Protein AF-A0A2T2VJA6-F1 (afdb_monomer)

Secondary structure (DSSP, 8-state):
--HHHHHT-HHHHHHHHHHHHTTGGGS---SEE-TT--EEEEEEE---SS-HHHHHHHHHHHHHTTEEEEEEEEETHHHHHHHHHHHSS-TTS--HHHHHHHHHTS-GGGGS-S-HHHHHHHHHHHTTS-HHHHHHHHHHTHHHHHHHHHHHSSSS--HHHHHHHHHHHHHTT-SSHHHHHHHHT---TT-EEPTT-S--STT---EEEEEEEETTTTEEEEETTTGGG-

Radius of gyration: 19.72 Å; Cα contacts (8 Å, |Δi|>4): 291; chains: 1; bounding box: 55×39×51 Å

Mean predicted aligned error: 8.62 Å

Solvent-accessible surface area (backbone atoms only — not comparable to full-atom values): 13085 Å² total; per-residue (Å²): 100,51,36,63,64,56,63,69,26,71,70,49,44,50,50,54,51,49,40,52,75,70,44,52,51,76,55,87,85,43,55,39,27,40,87,88,64,34,26,42,37,73,46,76,32,80,42,77,74,94,55,49,62,58,57,45,54,49,50,36,53,41,39,76,39,37,40,34,65,46,30,32,28,11,23,70,51,20,25,56,54,36,51,48,60,69,52,42,74,55,71,88,51,79,37,38,57,62,49,41,33,60,53,44,70,49,65,72,71,70,58,54,56,98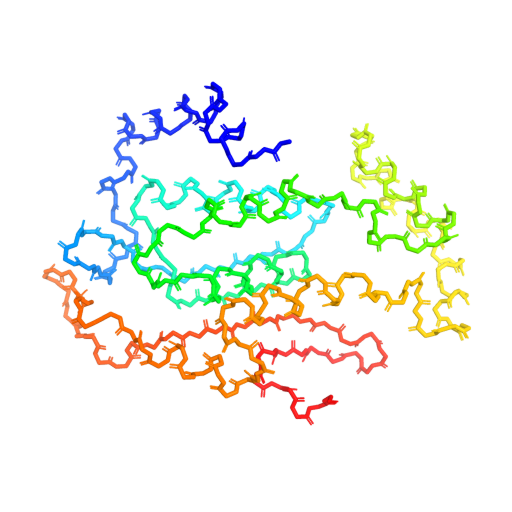,42,67,66,58,54,51,54,51,50,44,60,72,67,68,68,47,70,68,55,46,52,51,50,49,60,72,39,38,68,58,50,50,54,39,33,75,73,61,79,39,84,54,88,49,58,64,47,51,54,51,52,51,51,55,34,48,75,55,69,32,87,47,72,65,43,48,51,57,56,39,70,62,64,69,88,57,56,38,52,44,89,96,51,102,60,71,65,77,86,72,70,43,51,65,37,38,43,49,71,43,79,90,78,72,39,80,43,42,34,67,87,50,48,93,81,114

Foldseek 3Di:
DALCCVCVVVVNVVVLVVCVVVVLLVDDPAQKAFPVGAHEDADEEEDDADPLVVVLSVLLSCVSSRYFYQEFEYEDSRQLVRVQSLLADARNDSRSNVVRRLVVPDDPCVQDPPDPLVVVLVVCRVVPPDPVVSVVSCVVCVVVQVVCCVPPVDPGPSVVVVVSSCVSCVVSVHPDVVVSQVRFADHPPRIFGHPPDPDTCPPRTGYYWYWYADPVVRDIDTPPVRVVVD

pLDDT: mean 82.77, std 15.33, range [45.31, 98.31]

Sequence (230 aa):
MDSGEFTHHPKVERLITQLKEDQIDEKIFSDVIDEKGHQYVDLVQEGGGVLGFALVGYTYVLEQMGIRFLNLAGTSAGAVNTLFLNVMGDFQASKSELLIDEFARKNIMDFVDNDATIKNILKSIVKKEGIAKSLVHVIWNGFRLKRSLNKNLGVNSGTEFYQWVDRILKKHDISTTADLFQKQAKLPETLRIRENVERNVEGLHSSIAIITADITTQTKVSFPQMNFLY

Structure (mmCIF, N/CA/C/O backbone):
data_AF-A0A2T2VJA6-F1
#
_entry.id   AF-A0A2T2VJA6-F1
#
loop_
_atom_site.group_PDB
_atom_site.id
_atom_site.type_symbol
_atom_site.label_atom_id
_atom_site.label_alt_id
_atom_site.label_comp_id
_atom_site.label_asym_id
_atom_site.label_entity_id
_atom_site.label_seq_id
_atom_site.pdbx_PDB_ins_code
_atom_site.Cartn_x
_atom_site.Cartn_y
_atom_site.Cartn_z
_atom_site.occupancy
_atom_site.B_iso_or_equiv
_atom_site.auth_seq_id
_atom_site.auth_comp_id
_atom_site.auth_asym_id
_atom_site.auth_atom_id
_atom_site.pdbx_PDB_model_num
ATOM 1 N N . MET A 1 1 ? 19.624 0.032 7.947 1.00 55.53 1 MET A N 1
ATOM 2 C CA . MET A 1 1 ? 18.263 0.459 8.272 1.00 55.53 1 MET A CA 1
ATOM 3 C C . MET A 1 1 ? 17.378 -0.762 8.221 1.00 55.53 1 MET A C 1
ATOM 5 O O . MET A 1 1 ? 17.311 -1.415 7.187 1.00 55.53 1 MET A O 1
ATOM 9 N N . ASP A 1 2 ? 16.850 -1.150 9.373 1.00 67.38 2 ASP A N 1
ATOM 10 C CA . ASP A 1 2 ? 15.735 -2.089 9.499 1.00 67.38 2 ASP A CA 1
ATOM 11 C C . ASP A 1 2 ? 14.444 -1.283 9.737 1.00 67.38 2 ASP A C 1
ATOM 13 O O . ASP A 1 2 ? 14.497 -0.054 9.868 1.00 67.38 2 ASP A O 1
ATOM 17 N N . SER A 1 3 ? 13.281 -1.938 9.750 1.00 71.75 3 SER A N 1
ATOM 18 C CA . SER A 1 3 ? 12.009 -1.282 10.079 1.00 71.75 3 SER A CA 1
ATOM 19 C C . SER A 1 3 ? 12.058 -0.572 11.427 1.00 71.75 3 SER A C 1
ATOM 21 O O . SER A 1 3 ? 11.539 0.538 11.539 1.00 71.75 3 SER A O 1
ATOM 23 N N . GLY A 1 4 ? 12.763 -1.148 12.403 1.00 75.44 4 GLY A N 1
ATOM 24 C CA . GLY A 1 4 ? 12.939 -0.594 13.739 1.00 75.44 4 GLY A CA 1
ATOM 25 C C . GLY A 1 4 ? 13.568 0.799 13.750 1.00 75.44 4 GLY A C 1
ATOM 26 O O . GLY A 1 4 ? 13.100 1.661 14.491 1.00 75.44 4 GLY A O 1
ATOM 27 N N . GLU A 1 5 ? 14.570 1.054 12.908 1.00 80.94 5 GLU A N 1
ATOM 28 C CA . GLU A 1 5 ? 15.218 2.368 12.790 1.00 80.94 5 GLU A CA 1
ATOM 29 C C . GLU A 1 5 ? 14.248 3.458 12.290 1.00 80.94 5 GLU A C 1
ATOM 31 O O . GLU A 1 5 ? 14.386 4.623 12.664 1.00 80.94 5 GLU A O 1
ATOM 36 N N . PHE A 1 6 ? 13.248 3.098 11.477 1.00 84.25 6 PHE A N 1
ATOM 37 C CA . PHE A 1 6 ? 12.204 4.026 11.035 1.00 84.25 6 PHE A CA 1
ATOM 38 C C . PHE A 1 6 ? 11.069 4.155 12.059 1.00 84.25 6 PHE A C 1
ATOM 40 O O . PHE A 1 6 ? 10.707 5.274 12.425 1.00 84.25 6 PHE A O 1
ATOM 47 N N . THR A 1 7 ? 10.499 3.037 12.519 1.00 85.81 7 THR A N 1
ATOM 48 C CA . THR A 1 7 ? 9.288 3.028 13.356 1.00 85.81 7 THR A CA 1
ATOM 49 C C . THR A 1 7 ? 9.535 3.588 14.754 1.00 85.81 7 THR A C 1
ATOM 51 O O . THR A 1 7 ? 8.695 4.334 15.253 1.00 85.81 7 THR A O 1
ATOM 54 N N . HIS A 1 8 ? 10.715 3.338 15.330 1.00 89.44 8 HIS A N 1
ATOM 55 C CA . HIS A 1 8 ? 11.141 3.890 16.623 1.00 89.44 8 HIS A CA 1
ATOM 56 C C . HIS A 1 8 ? 11.893 5.218 16.483 1.00 89.44 8 HIS A C 1
ATOM 58 O O . HIS A 1 8 ? 12.501 5.717 17.433 1.00 89.44 8 HIS A O 1
ATOM 64 N N . HIS A 1 9 ? 11.917 5.816 15.287 1.00 91.81 9 HIS A N 1
ATOM 65 C CA . HIS A 1 9 ? 12.542 7.118 15.132 1.00 91.81 9 HIS A CA 1
ATOM 66 C C . HIS A 1 9 ? 11.746 8.151 15.956 1.00 91.81 9 HIS A C 1
ATOM 68 O O . HIS A 1 9 ? 10.547 8.310 15.716 1.00 91.81 9 HIS A O 1
ATOM 74 N N . PRO A 1 10 ? 12.375 8.970 16.827 1.00 94.44 10 PRO A N 1
ATOM 75 C CA . PRO A 1 10 ? 11.647 9.845 17.756 1.00 94.44 10 PRO A CA 1
ATOM 76 C C . PRO A 1 10 ? 10.655 10.813 17.096 1.00 94.44 10 PRO A C 1
ATOM 78 O O . PRO A 1 10 ? 9.678 11.234 17.704 1.00 94.44 10 PRO A O 1
ATOM 81 N N . LYS A 1 11 ? 10.903 11.210 15.839 1.00 93.44 11 LYS A N 1
ATOM 82 C CA . LYS A 1 11 ? 9.953 12.030 15.060 1.00 93.44 11 LYS A CA 1
ATOM 83 C C . LYS A 1 11 ? 8.696 11.266 14.642 1.00 93.44 11 LYS A C 1
ATOM 85 O O . LYS A 1 11 ? 7.635 11.875 14.604 1.00 93.44 11 LYS A O 1
ATOM 90 N N . VAL A 1 12 ? 8.831 9.989 14.292 1.00 93.06 12 VAL A N 1
ATOM 91 C CA . VAL A 1 12 ? 7.709 9.136 13.887 1.00 93.06 12 VAL A CA 1
ATOM 92 C C . VAL A 1 12 ? 6.858 8.828 15.111 1.00 93.06 12 VAL A C 1
ATOM 94 O O . VAL A 1 12 ? 5.661 9.078 15.076 1.00 93.06 12 VAL A O 1
ATOM 97 N N . GLU A 1 13 ? 7.474 8.420 16.221 1.00 95.62 13 GLU A N 1
ATOM 98 C CA . GLU A 1 13 ? 6.753 8.169 17.476 1.00 95.62 13 GLU A CA 1
ATOM 99 C C . GLU A 1 13 ? 5.990 9.408 17.957 1.00 95.62 13 GLU A C 1
ATOM 101 O O . GLU A 1 13 ? 4.796 9.326 18.221 1.00 95.62 13 GLU A O 1
ATOM 106 N N . ARG A 1 14 ? 6.638 10.584 17.980 1.00 97.44 14 ARG A N 1
ATOM 107 C CA . ARG A 1 14 ? 5.964 11.845 18.341 1.00 97.44 14 ARG A CA 1
ATOM 108 C C . ARG A 1 14 ? 4.787 12.165 17.427 1.00 97.44 14 ARG A C 1
ATOM 110 O O . ARG A 1 14 ? 3.768 12.627 17.923 1.00 97.44 14 ARG A O 1
ATOM 117 N N . LEU A 1 15 ? 4.926 11.937 16.120 1.00 96.94 15 LEU A N 1
ATOM 118 C CA . LEU A 1 15 ? 3.841 12.152 15.164 1.00 96.94 15 LEU A CA 1
ATOM 119 C C . LEU A 1 15 ? 2.659 11.219 15.453 1.00 96.94 15 LEU A C 1
ATOM 121 O O . LEU A 1 15 ? 1.525 11.681 15.478 1.00 96.94 15 LEU A O 1
ATOM 125 N N . ILE A 1 16 ? 2.915 9.929 15.690 1.00 97.50 16 ILE A N 1
ATOM 126 C CA . ILE A 1 16 ? 1.863 8.960 16.023 1.00 97.50 16 ILE A CA 1
ATOM 127 C C . ILE A 1 16 ? 1.171 9.340 17.331 1.00 97.50 16 ILE A C 1
ATOM 129 O O . ILE A 1 16 ? -0.056 9.363 17.371 1.00 97.50 16 ILE A O 1
ATOM 133 N N . THR A 1 17 ? 1.932 9.675 18.376 1.00 97.94 17 THR A N 1
ATOM 134 C CA . THR A 1 17 ? 1.368 10.115 19.657 1.00 97.94 17 THR A CA 1
ATOM 135 C C . THR A 1 17 ? 0.495 11.349 19.477 1.00 97.94 17 THR A C 1
ATOM 137 O O . THR A 1 17 ? -0.647 11.338 19.918 1.00 97.94 17 THR A O 1
ATOM 140 N N . GLN A 1 18 ? 0.983 12.365 18.762 1.00 98.31 18 GLN A N 1
ATOM 141 C CA . GLN A 1 18 ? 0.224 13.588 18.514 1.00 98.31 18 GLN A CA 1
ATOM 142 C C . 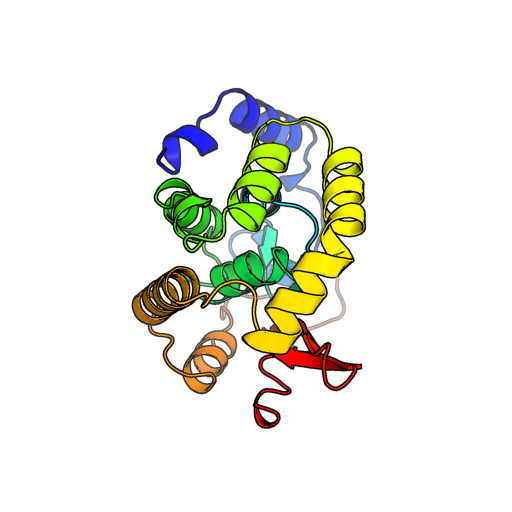GLN A 1 18 ? -1.087 13.313 17.763 1.00 98.31 18 GLN A C 1
ATOM 144 O O . GLN A 1 18 ? -2.127 13.841 18.133 1.00 98.31 18 GLN A O 1
ATOM 149 N N . LEU A 1 19 ? -1.069 12.460 16.733 1.00 98.06 19 LEU A N 1
ATOM 150 C CA . LEU A 1 19 ? -2.288 12.116 15.994 1.00 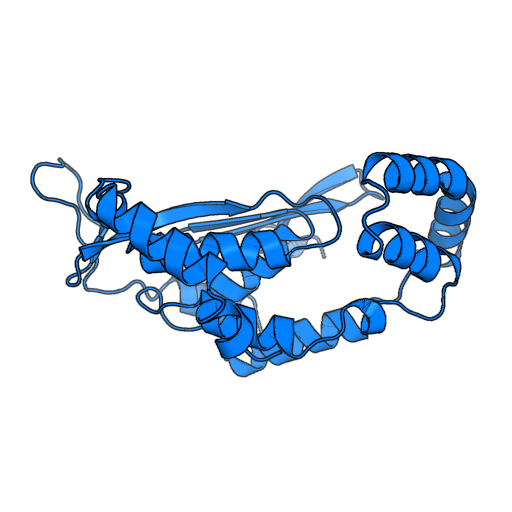98.06 19 LEU A CA 1
ATOM 151 C C . LEU A 1 19 ? -3.314 11.384 16.873 1.00 98.06 19 LEU A C 1
ATOM 153 O O . LEU A 1 19 ? -4.511 11.614 16.722 1.00 98.06 19 LEU A O 1
ATOM 157 N N . LYS A 1 20 ? -2.866 10.538 17.805 1.00 97.62 20 LYS A N 1
ATOM 158 C CA . LYS A 1 20 ? -3.759 9.882 18.775 1.00 97.62 20 LYS A CA 1
ATOM 159 C C . LYS A 1 20 ? -4.292 10.855 19.826 1.00 97.62 20 LYS A C 1
ATOM 161 O O . LYS A 1 20 ? -5.460 10.792 20.185 1.00 97.62 20 LYS A O 1
ATOM 166 N N . GLU A 1 21 ? -3.469 11.796 20.288 1.00 98.06 21 GLU A N 1
ATOM 167 C CA . GLU A 1 21 ? -3.911 12.890 21.169 1.00 98.06 21 GLU A CA 1
ATOM 168 C C . GLU A 1 21 ? -4.969 13.774 20.486 1.00 98.06 21 GLU A C 1
ATOM 170 O O . GLU A 1 21 ? -5.945 14.174 21.119 1.00 98.06 21 GLU A O 1
ATOM 175 N N . ASP A 1 22 ? -4.827 13.994 19.177 1.00 97.94 22 ASP A N 1
ATOM 176 C CA . ASP A 1 22 ? -5.803 14.677 18.320 1.00 97.94 22 ASP A CA 1
ATOM 177 C C . ASP A 1 22 ? -7.025 13.794 17.956 1.00 97.94 22 ASP A C 1
ATOM 179 O O . ASP A 1 22 ? -7.855 14.191 17.127 1.00 97.94 22 ASP A O 1
ATOM 183 N N . GLN A 1 23 ? -7.137 12.597 18.553 1.00 97.38 23 GLN A N 1
ATOM 184 C CA . GLN A 1 23 ? -8.211 11.610 18.361 1.00 97.38 23 GLN A CA 1
ATOM 185 C C . GLN A 1 23 ? -8.422 11.221 16.894 1.00 97.38 23 GLN A C 1
ATOM 187 O O . GLN A 1 23 ? -9.540 10.966 16.442 1.00 97.38 23 GLN A O 1
ATOM 192 N N . ILE A 1 24 ? -7.351 11.215 16.096 1.00 97.62 24 ILE A N 1
ATOM 193 C CA . ILE A 1 24 ? -7.438 10.871 14.676 1.00 97.62 24 ILE A CA 1
ATOM 194 C C . ILE A 1 24 ? -7.806 9.399 14.489 1.00 97.62 24 ILE A C 1
ATOM 196 O O . ILE A 1 24 ? -8.580 9.097 13.588 1.00 97.62 24 ILE A O 1
ATOM 200 N N . ASP A 1 25 ? -7.316 8.501 15.339 1.00 96.19 25 ASP A N 1
ATOM 201 C CA . ASP A 1 25 ? -7.643 7.071 15.328 1.00 96.19 25 ASP A CA 1
ATOM 202 C C . ASP A 1 25 ? -9.104 6.767 15.709 1.00 96.19 25 ASP A C 1
ATOM 204 O O . ASP A 1 25 ? -9.623 5.707 15.362 1.00 96.19 25 ASP A O 1
ATOM 208 N N . GLU A 1 26 ? -9.804 7.720 16.331 1.00 95.19 26 GLU A N 1
ATOM 209 C CA . GLU A 1 26 ? -11.236 7.622 16.648 1.00 95.19 26 GLU A CA 1
ATOM 210 C C . GLU A 1 26 ? -12.142 8.205 15.546 1.00 95.19 26 GLU A C 1
ATOM 212 O O . GLU A 1 26 ? -13.361 8.000 15.556 1.00 95.19 26 GLU A O 1
ATOM 217 N N . LYS A 1 27 ? -11.580 8.927 14.565 1.00 97.00 27 LYS A N 1
ATOM 218 C CA . LYS A 1 27 ? -12.365 9.517 13.469 1.00 97.00 27 LYS A CA 1
ATOM 219 C C . LYS A 1 27 ? -12.910 8.448 12.532 1.00 97.00 27 LYS A C 1
ATOM 221 O O . LYS A 1 27 ? -12.252 7.459 12.225 1.00 97.00 27 LYS A O 1
ATOM 226 N N . ILE A 1 28 ? -14.109 8.690 12.009 1.00 96.62 28 ILE A N 1
ATOM 227 C CA . ILE A 1 28 ? -14.745 7.812 11.025 1.00 96.62 28 ILE A CA 1
ATOM 228 C C . ILE A 1 28 ? -14.250 8.184 9.624 1.00 96.62 28 ILE A C 1
ATOM 230 O O . ILE A 1 28 ? -14.571 9.254 9.108 1.00 96.62 28 ILE A O 1
ATOM 234 N N . PHE A 1 29 ? -13.485 7.282 9.012 1.00 96.62 29 PHE A N 1
ATOM 235 C CA . PHE A 1 29 ? -13.006 7.371 7.628 1.00 96.62 29 PHE A CA 1
ATOM 236 C C . PHE A 1 29 ? -13.686 6.365 6.701 1.00 96.62 29 PHE A C 1
ATOM 238 O O . PHE A 1 29 ? -13.682 6.555 5.487 1.00 96.62 29 PHE A O 1
ATOM 245 N N . SER A 1 30 ? -14.248 5.292 7.264 1.00 96.31 30 SER A N 1
ATOM 246 C CA . SER A 1 30 ? -14.975 4.276 6.512 1.00 96.31 30 SER A CA 1
ATOM 247 C C . SER A 1 30 ? -16.143 3.700 7.305 1.00 96.31 30 SER A C 1
ATOM 249 O O . SER A 1 30 ? -16.099 3.567 8.537 1.00 96.31 30 SER A O 1
ATOM 251 N N . ASP A 1 31 ? -17.173 3.315 6.561 1.00 96.50 31 ASP A N 1
ATOM 252 C CA . ASP A 1 31 ? -18.293 2.518 7.051 1.00 96.50 31 ASP A CA 1
ATOM 253 C C . ASP A 1 31 ? -17.979 1.019 7.043 1.00 96.50 31 ASP A C 1
ATOM 255 O O . ASP A 1 31 ? -18.655 0.259 7.729 1.00 96.50 31 ASP A O 1
ATOM 259 N N . VAL A 1 32 ? -16.953 0.586 6.303 1.00 96.88 32 VAL A N 1
ATOM 260 C CA . VAL A 1 32 ? -16.496 -0.808 6.274 1.00 96.88 32 VAL A CA 1
ATOM 261 C C . VAL A 1 32 ? -15.468 -1.006 7.379 1.00 96.88 32 VAL A C 1
ATOM 263 O O . VAL A 1 32 ? -14.393 -0.400 7.353 1.00 96.88 32 VAL A O 1
ATOM 266 N N . ILE A 1 33 ? -15.792 -1.860 8.345 1.00 97.06 33 ILE A N 1
ATOM 267 C CA . ILE A 1 33 ? -14.955 -2.128 9.515 1.00 97.06 33 ILE A CA 1
ATOM 268 C C . ILE A 1 33 ? -14.821 -3.625 9.793 1.00 97.06 33 ILE A C 1
ATOM 270 O O . ILE A 1 33 ? -15.640 -4.413 9.327 1.00 97.06 33 ILE A O 1
ATOM 274 N N . ASP A 1 34 ? -13.815 -4.017 10.573 1.00 95.94 34 ASP A N 1
ATOM 275 C CA . ASP A 1 34 ? -13.683 -5.382 11.099 1.00 95.94 34 ASP A CA 1
ATOM 276 C C . ASP A 1 34 ? -14.033 -5.479 12.601 1.00 95.94 34 ASP A C 1
ATOM 278 O O . ASP A 1 34 ? -14.500 -4.524 13.235 1.00 95.94 34 ASP A O 1
ATOM 282 N N . GLU A 1 35 ? -13.854 -6.663 13.185 1.00 94.69 35 GLU A N 1
ATOM 283 C CA . GLU A 1 35 ? -14.112 -6.963 14.595 1.00 94.69 35 GLU A CA 1
ATOM 284 C C . GLU A 1 35 ? -13.162 -6.240 15.559 1.00 94.69 35 GLU A C 1
ATOM 286 O O . GLU A 1 35 ? -13.502 -6.047 16.726 1.00 94.69 35 GLU A O 1
ATOM 291 N N . LYS A 1 36 ? -11.990 -5.816 15.072 1.00 94.81 36 LYS A N 1
ATOM 292 C CA . LYS A 1 36 ? -10.982 -5.060 15.831 1.00 94.81 36 LYS A CA 1
ATOM 293 C C . LYS A 1 36 ? -11.174 -3.550 15.693 1.00 94.81 36 LYS A C 1
ATOM 295 O O . LYS A 1 36 ? -10.425 -2.786 16.293 1.00 94.81 36 LYS A O 1
ATOM 300 N N . GLY A 1 37 ? -12.177 -3.124 14.923 1.00 94.81 37 GLY A N 1
ATOM 301 C CA . GLY A 1 37 ? -12.474 -1.720 14.670 1.00 94.81 37 GLY A CA 1
ATOM 302 C C . GLY A 1 37 ? -11.591 -1.083 13.600 1.00 94.81 37 GLY A C 1
ATOM 303 O O . GLY A 1 37 ? -11.659 0.134 13.434 1.00 94.81 37 GLY A O 1
ATOM 304 N N . HIS A 1 38 ? -10.792 -1.860 12.854 1.00 97.19 38 HIS A N 1
ATOM 305 C CA . HIS A 1 38 ? -10.053 -1.289 11.734 1.00 97.19 38 HIS A CA 1
ATOM 306 C C . HIS A 1 38 ? -11.011 -0.815 10.646 1.00 97.19 38 HIS A C 1
ATOM 308 O O . HIS A 1 38 ? -12.024 -1.458 10.383 1.00 97.19 38 HIS A O 1
ATOM 314 N N . GLN A 1 39 ? -10.662 0.286 9.987 1.00 97.56 39 GLN A N 1
ATOM 315 C CA . GLN A 1 39 ? -11.470 0.945 8.966 1.00 97.56 39 GLN A CA 1
ATOM 316 C C . GLN A 1 39 ? -10.874 0.710 7.581 1.00 97.56 39 GLN A C 1
ATOM 318 O O . GLN A 1 39 ? -9.717 1.047 7.337 1.00 97.56 39 GLN A O 1
ATOM 323 N N . TYR A 1 40 ? -11.660 0.154 6.664 1.00 97.31 40 TYR A N 1
ATOM 324 C CA . TYR A 1 40 ? -11.188 -0.260 5.345 1.00 97.31 40 TYR A CA 1
ATOM 325 C C . TYR A 1 40 ? -11.473 0.816 4.307 1.00 97.31 40 TYR A C 1
ATOM 327 O O . TYR A 1 40 ? -12.629 1.156 4.067 1.00 97.31 40 TYR A O 1
ATOM 335 N N . VAL A 1 41 ? -10.423 1.347 3.688 1.00 96.88 41 VAL A N 1
ATOM 336 C CA . VAL A 1 41 ? -10.510 2.432 2.704 1.00 96.88 41 VAL A CA 1
ATOM 337 C C . VAL A 1 41 ? -9.970 2.008 1.345 1.00 96.88 41 VAL A C 1
ATOM 339 O O . VAL A 1 41 ? -9.206 1.044 1.224 1.00 96.88 41 VAL A O 1
ATOM 342 N N . ASP A 1 42 ? -10.317 2.800 0.339 1.00 96.88 42 ASP A N 1
ATOM 343 C CA . ASP A 1 42 ? -9.703 2.745 -0.979 1.00 96.88 42 ASP A CA 1
ATOM 344 C C . ASP A 1 42 ? -8.526 3.723 -1.012 1.00 96.88 42 ASP A C 1
ATOM 346 O O . ASP A 1 42 ? -8.694 4.923 -0.787 1.00 96.88 42 ASP A O 1
ATOM 350 N N . LEU A 1 43 ? -7.319 3.220 -1.269 1.00 95.81 43 LEU A N 1
ATOM 351 C CA . LEU A 1 43 ? -6.104 4.031 -1.276 1.00 95.81 43 LEU A CA 1
ATOM 352 C C . LEU A 1 43 ? -5.599 4.230 -2.705 1.00 95.81 43 LEU A C 1
ATOM 354 O O . LEU A 1 43 ? -5.256 3.272 -3.400 1.00 95.81 43 LEU A O 1
ATOM 358 N N . VAL A 1 44 ? -5.482 5.496 -3.110 1.00 95.19 44 VAL A N 1
ATOM 359 C CA . VAL A 1 44 ? -4.893 5.907 -4.390 1.00 95.19 44 VAL A CA 1
ATOM 360 C C . VAL A 1 44 ? -3.532 6.550 -4.143 1.00 95.19 44 VAL A C 1
ATOM 362 O O . VAL A 1 44 ? -3.408 7.503 -3.377 1.00 95.19 44 VAL A O 1
ATOM 365 N N . GLN A 1 45 ? -2.503 6.035 -4.808 1.00 91.44 45 GLN A N 1
ATOM 366 C CA . GLN A 1 45 ? -1.110 6.416 -4.617 1.00 91.44 45 GLN A CA 1
ATOM 367 C C . GLN A 1 45 ? -0.542 7.011 -5.903 1.00 91.44 45 GLN A C 1
ATOM 369 O O . GLN A 1 45 ? -0.051 6.304 -6.787 1.00 91.44 45 GLN A O 1
ATOM 374 N N . GLU A 1 46 ? -0.601 8.336 -6.009 1.00 86.44 46 GLU A N 1
ATOM 375 C CA . GLU A 1 46 ? 0.040 9.047 -7.108 1.00 86.44 46 GLU A CA 1
ATOM 376 C C . GLU A 1 46 ? 1.568 8.920 -7.013 1.00 86.44 46 GLU A C 1
ATOM 378 O O . GLU A 1 46 ? 2.173 9.108 -5.955 1.00 86.44 46 GLU A O 1
ATOM 383 N N . GLY A 1 47 ? 2.208 8.594 -8.131 1.00 72.69 47 GLY A N 1
ATOM 384 C CA . GLY A 1 47 ? 3.658 8.633 -8.241 1.00 72.69 47 GLY A CA 1
ATOM 385 C C . GLY A 1 47 ? 4.191 10.020 -8.599 1.00 72.69 47 GLY A C 1
ATOM 386 O O . GLY A 1 47 ? 3.626 10.729 -9.422 1.00 72.69 47 GLY A O 1
ATOM 387 N N . GLY A 1 48 ? 5.359 10.365 -8.053 1.00 62.69 48 GLY A N 1
ATOM 388 C CA . GLY A 1 48 ? 6.105 11.574 -8.403 1.00 62.69 48 GLY A CA 1
ATOM 389 C C . GLY A 1 48 ? 7.390 11.711 -7.576 1.00 62.69 48 GLY A C 1
ATOM 390 O O . GLY A 1 48 ? 7.338 11.773 -6.353 1.00 62.69 48 GLY A O 1
ATOM 391 N N . GLY A 1 49 ? 8.556 11.769 -8.235 1.00 55.53 49 GLY A N 1
ATOM 392 C CA . GLY A 1 49 ? 9.868 11.926 -7.577 1.00 55.53 49 GLY A CA 1
ATOM 393 C C . GLY A 1 49 ? 10.422 10.671 -6.865 1.00 55.53 49 GLY A C 1
ATOM 394 O O . GLY A 1 49 ? 9.737 9.674 -6.688 1.00 55.53 49 GLY A O 1
ATOM 395 N N . VAL A 1 50 ? 11.710 10.706 -6.487 1.00 45.31 50 VAL A N 1
ATOM 396 C CA . VAL A 1 50 ? 12.568 9.531 -6.155 1.00 45.31 50 VAL A CA 1
ATOM 397 C C . VAL A 1 50 ? 12.294 8.827 -4.831 1.00 45.31 50 VAL A C 1
ATOM 399 O O . VAL A 1 50 ? 12.957 7.839 -4.543 1.00 45.31 50 VAL A O 1
ATOM 402 N N . LEU A 1 51 ? 11.342 9.247 -4.007 1.00 54.06 51 LEU A N 1
ATOM 403 C CA . LEU A 1 51 ? 11.166 8.578 -2.717 1.00 54.06 51 LEU A CA 1
ATOM 404 C C . LEU A 1 51 ? 9.756 8.018 -2.585 1.00 54.06 51 LEU A C 1
ATOM 406 O O . LEU A 1 51 ? 8.925 8.555 -1.861 1.00 54.06 51 LEU A O 1
ATOM 410 N N . GLY A 1 52 ? 9.549 6.852 -3.211 1.00 58.53 52 GLY A N 1
ATOM 411 C CA . GLY A 1 52 ? 8.460 5.934 -2.859 1.00 58.53 52 GLY A CA 1
ATOM 412 C C . GLY A 1 52 ? 8.408 5.634 -1.351 1.00 58.53 52 GLY A C 1
ATOM 413 O O . GLY A 1 52 ? 7.332 5.391 -0.822 1.00 58.53 52 GLY A O 1
ATOM 414 N N . PHE A 1 53 ? 9.526 5.791 -0.628 1.00 64.50 53 PHE A N 1
ATOM 415 C CA . PHE A 1 53 ? 9.595 5.736 0.838 1.00 64.50 53 PHE A CA 1
ATOM 416 C C . PHE A 1 53 ? 8.652 6.703 1.567 1.00 64.50 53 PHE A C 1
ATOM 418 O O . PHE A 1 53 ? 8.165 6.367 2.641 1.00 64.50 53 PHE A O 1
ATOM 425 N N . ALA A 1 54 ? 8.381 7.896 1.022 1.00 74.06 54 ALA A N 1
ATOM 426 C CA . ALA A 1 54 ? 7.437 8.815 1.663 1.00 74.06 54 ALA A CA 1
ATOM 427 C C . ALA A 1 54 ? 6.024 8.213 1.689 1.00 74.06 54 ALA A C 1
ATOM 429 O O . ALA A 1 54 ? 5.327 8.314 2.696 1.00 74.06 54 ALA A O 1
ATOM 430 N N . LEU A 1 55 ? 5.642 7.513 0.613 1.00 81.56 55 LEU A N 1
ATOM 431 C CA . LEU A 1 55 ? 4.378 6.784 0.545 1.00 81.56 55 LEU A CA 1
ATOM 432 C C . LEU A 1 55 ? 4.365 5.600 1.515 1.00 81.56 55 LEU A C 1
ATOM 434 O O . LEU A 1 55 ? 3.327 5.336 2.107 1.00 81.56 55 LEU A O 1
ATOM 438 N N . VAL A 1 56 ? 5.502 4.921 1.707 1.00 85.88 56 VAL A N 1
ATOM 439 C CA . VAL A 1 56 ? 5.631 3.831 2.689 1.00 85.88 56 VAL A CA 1
ATOM 440 C C . VAL A 1 56 ? 5.371 4.343 4.113 1.00 85.88 56 VAL A C 1
ATOM 442 O O . VAL A 1 56 ? 4.544 3.786 4.834 1.00 85.88 56 VAL A O 1
ATOM 445 N N . GLY A 1 57 ? 6.024 5.443 4.502 1.00 88.38 57 GLY A N 1
ATOM 446 C CA . GLY A 1 57 ? 5.817 6.067 5.811 1.00 88.38 57 GLY A CA 1
ATOM 447 C C . GLY A 1 57 ? 4.392 6.591 6.002 1.00 88.38 57 GLY A C 1
ATOM 448 O O . GLY A 1 57 ? 3.829 6.463 7.084 1.00 88.38 57 GLY A O 1
ATOM 449 N N . TYR A 1 58 ? 3.779 7.125 4.943 1.00 90.69 58 TYR A N 1
ATOM 450 C CA . TYR A 1 58 ? 2.379 7.546 4.966 1.00 90.69 58 TYR A CA 1
ATOM 451 C C . TYR A 1 58 ? 1.438 6.371 5.254 1.00 90.69 58 TYR A C 1
ATOM 453 O O . TYR A 1 58 ? 0.606 6.455 6.153 1.00 90.69 58 TYR A O 1
ATOM 461 N N . THR A 1 59 ? 1.612 5.246 4.555 1.00 93.44 59 THR A N 1
ATOM 462 C CA . THR A 1 59 ? 0.789 4.049 4.775 1.00 93.44 59 THR A CA 1
ATOM 463 C C . THR A 1 59 ? 1.006 3.438 6.155 1.00 93.44 59 THR A C 1
ATOM 465 O O . THR A 1 59 ? 0.045 2.956 6.744 1.00 93.44 59 THR A O 1
ATOM 468 N N . TYR A 1 60 ? 2.215 3.555 6.717 1.00 94.25 60 TYR A N 1
ATOM 469 C CA . TYR A 1 60 ? 2.475 3.197 8.113 1.00 94.25 60 TYR A CA 1
ATOM 470 C C . TYR A 1 60 ? 1.654 4.033 9.086 1.00 94.25 60 TYR A C 1
ATOM 472 O O . TYR A 1 60 ? 0.951 3.479 9.925 1.00 94.25 60 TYR A O 1
ATOM 480 N N . VAL A 1 61 ? 1.668 5.360 8.943 1.00 95.44 61 VAL A N 1
ATOM 481 C CA . VAL A 1 61 ? 0.866 6.237 9.807 1.00 95.44 61 VAL A CA 1
ATOM 482 C C . VAL A 1 61 ? -0.623 5.900 9.708 1.00 95.44 61 VAL A C 1
ATOM 484 O O . VAL A 1 61 ? -1.278 5.802 10.741 1.00 95.44 61 VAL A O 1
ATOM 487 N N . LEU A 1 62 ? -1.152 5.661 8.502 1.00 96.69 62 LEU A N 1
ATOM 488 C CA . LEU A 1 62 ? -2.550 5.248 8.329 1.00 96.69 62 LEU A CA 1
ATOM 489 C C . LEU A 1 62 ? -2.857 3.945 9.083 1.00 96.69 62 LEU A C 1
ATOM 491 O O . LEU A 1 62 ? -3.845 3.877 9.813 1.00 96.69 62 LEU A O 1
ATOM 495 N N . GLU A 1 63 ? -1.995 2.934 8.968 1.00 96.62 63 GLU A N 1
ATOM 496 C CA . GLU A 1 63 ? -2.191 1.663 9.669 1.00 96.62 63 GLU A CA 1
ATOM 497 C C . GLU A 1 63 ? -2.155 1.807 11.195 1.00 96.62 63 GLU A C 1
ATOM 499 O O . GLU A 1 63 ? -2.944 1.147 11.880 1.00 96.62 63 GLU A O 1
ATOM 504 N N . GLN A 1 64 ? -1.315 2.708 11.720 1.00 96.69 64 GLN A N 1
ATOM 505 C CA . GLN A 1 64 ? -1.264 3.048 13.148 1.00 96.69 64 GLN A CA 1
ATOM 506 C C . GLN A 1 64 ? -2.522 3.780 13.644 1.00 96.69 64 GLN A C 1
ATOM 508 O O . GLN A 1 64 ? -2.816 3.714 14.838 1.00 96.69 64 GLN A O 1
ATOM 513 N N . MET A 1 65 ? -3.266 4.445 12.751 1.00 97.69 65 MET A N 1
ATOM 514 C CA . MET A 1 65 ? -4.571 5.070 13.030 1.00 97.69 65 MET A CA 1
ATOM 515 C C . MET A 1 65 ? -5.752 4.113 12.792 1.00 97.69 65 MET A C 1
ATOM 517 O O . MET A 1 65 ? -6.893 4.544 12.657 1.00 97.69 65 MET A O 1
ATOM 521 N N . GLY A 1 66 ? -5.492 2.807 12.685 1.00 96.88 66 GLY A N 1
ATOM 522 C CA . GLY A 1 66 ? -6.533 1.796 12.502 1.00 96.88 66 GLY A CA 1
ATOM 523 C C . GLY A 1 66 ? -7.079 1.695 11.077 1.00 96.88 66 GLY A C 1
ATOM 524 O O . GLY A 1 66 ? -8.085 1.026 10.866 1.00 96.88 66 GLY A O 1
ATOM 525 N N . ILE A 1 67 ? -6.438 2.313 10.083 1.00 97.75 67 ILE A N 1
ATOM 526 C CA . ILE A 1 67 ? -6.869 2.226 8.683 1.00 97.75 67 ILE A CA 1
ATOM 527 C C . ILE A 1 67 ? -6.251 0.987 8.018 1.00 97.75 67 ILE A C 1
ATOM 529 O O . ILE A 1 67 ? -5.082 0.662 8.226 1.00 97.75 67 ILE A O 1
ATOM 533 N N . ARG A 1 68 ? -7.033 0.279 7.205 1.00 96.94 68 ARG A N 1
ATOM 534 C CA . ARG A 1 68 ? -6.609 -0.832 6.341 1.00 96.94 68 ARG A CA 1
ATOM 535 C C . ARG A 1 68 ? -7.088 -0.580 4.917 1.00 96.94 68 ARG A C 1
ATOM 537 O O . ARG A 1 68 ? -7.960 0.251 4.683 1.00 96.94 68 ARG A O 1
ATOM 544 N N . PHE A 1 69 ? -6.504 -1.280 3.951 1.00 95.75 69 PHE A N 1
ATOM 545 C CA . PHE A 1 69 ? -6.720 -0.988 2.532 1.00 95.75 69 PHE A CA 1
ATOM 546 C C . PHE A 1 69 ? -7.471 -2.125 1.844 1.00 95.75 69 PHE A C 1
ATOM 548 O O . PHE A 1 69 ? -6.989 -3.261 1.831 1.00 95.75 69 PHE A O 1
ATOM 555 N N . LEU A 1 70 ? -8.638 -1.813 1.273 1.00 94.62 70 LEU A N 1
ATOM 556 C CA . LEU A 1 70 ? -9.478 -2.773 0.556 1.00 94.62 70 LEU A CA 1
ATOM 557 C C . LEU A 1 70 ? -9.210 -2.732 -0.950 1.00 94.62 70 LEU A C 1
ATOM 559 O O . LEU A 1 70 ? -8.832 -3.752 -1.534 1.00 94.62 70 LEU A O 1
ATOM 563 N N . ASN A 1 71 ? -9.349 -1.550 -1.556 1.00 95.62 71 ASN A N 1
ATOM 564 C CA . ASN A 1 71 ? -8.977 -1.302 -2.945 1.00 95.62 71 ASN A CA 1
ATOM 565 C C . ASN A 1 71 ? -7.729 -0.426 -3.018 1.00 95.62 71 ASN A C 1
ATOM 567 O O . ASN A 1 71 ? -7.549 0.516 -2.246 1.00 95.62 71 ASN A O 1
ATOM 571 N N . LEU A 1 72 ? -6.847 -0.758 -3.952 1.00 96.38 72 LEU A N 1
ATOM 572 C CA . LEU A 1 72 ? -5.532 -0.146 -4.074 1.00 96.38 72 LEU A CA 1
ATOM 573 C C . LEU A 1 72 ? -5.321 0.330 -5.509 1.00 96.38 72 LEU A C 1
ATOM 575 O O . LEU A 1 72 ? -5.448 -0.447 -6.448 1.00 96.38 72 LEU A O 1
ATOM 579 N N . ALA A 1 73 ? -4.948 1.589 -5.705 1.00 96.31 73 ALA A N 1
ATOM 580 C CA . ALA A 1 73 ? -4.548 2.088 -7.015 1.00 96.31 73 ALA A CA 1
ATOM 581 C C . ALA A 1 73 ? -3.232 2.853 -6.930 1.00 96.31 73 ALA A C 1
ATOM 583 O O . ALA A 1 73 ? -3.010 3.592 -5.976 1.00 96.31 73 ALA A O 1
ATOM 584 N N . GLY A 1 74 ? -2.372 2.725 -7.940 1.00 93.25 74 GLY A N 1
ATOM 585 C CA . GLY A 1 74 ? -1.078 3.401 -7.936 1.00 93.25 74 GLY A CA 1
ATOM 586 C C . GLY A 1 74 ? -0.536 3.719 -9.322 1.00 93.25 74 GLY A C 1
ATOM 587 O O . GLY A 1 74 ? -0.743 2.963 -10.271 1.00 93.25 74 GLY A O 1
ATOM 588 N N . THR A 1 75 ? 0.194 4.832 -9.433 1.00 89.88 75 THR A N 1
ATOM 589 C CA . THR A 1 75 ? 0.916 5.242 -10.651 1.00 89.88 75 THR A CA 1
ATOM 590 C C . THR A 1 75 ? 2.417 5.349 -10.384 1.00 89.88 75 THR A C 1
ATOM 592 O O . THR A 1 75 ? 2.833 5.743 -9.296 1.00 89.88 75 THR A O 1
ATOM 595 N N . SER A 1 76 ? 3.262 5.031 -11.374 1.00 81.69 76 SER A N 1
ATOM 596 C CA . SER A 1 76 ? 4.727 5.208 -11.293 1.00 81.69 76 SER A CA 1
ATOM 597 C C . SER A 1 76 ? 5.324 4.628 -9.988 1.00 81.69 76 SER A C 1
ATOM 599 O O . SER A 1 76 ? 5.139 3.445 -9.715 1.00 81.69 76 SER A O 1
ATOM 601 N N . ALA A 1 77 ? 6.003 5.422 -9.151 1.00 77.31 77 ALA A N 1
ATOM 602 C CA . ALA A 1 77 ? 6.549 4.966 -7.867 1.00 77.31 77 ALA A CA 1
ATOM 603 C C . ALA A 1 77 ? 5.473 4.497 -6.864 1.00 77.31 77 ALA A C 1
ATOM 605 O O . ALA A 1 77 ? 5.741 3.610 -6.053 1.00 77.31 77 ALA A O 1
ATOM 606 N N . GLY A 1 78 ? 4.259 5.055 -6.931 1.00 87.06 78 GLY A N 1
ATOM 607 C CA . GLY A 1 78 ? 3.126 4.631 -6.109 1.00 87.06 78 GLY A CA 1
ATOM 608 C C . GLY A 1 78 ? 2.663 3.216 -6.439 1.00 87.06 78 GLY A C 1
ATOM 609 O O . GLY A 1 78 ? 2.337 2.467 -5.526 1.00 87.06 78 GLY A O 1
ATOM 610 N N . ALA A 1 79 ? 2.761 2.798 -7.707 1.00 89.94 79 ALA A N 1
ATOM 611 C CA . ALA A 1 79 ? 2.385 1.451 -8.142 1.00 89.94 79 ALA A CA 1
ATOM 612 C C . ALA A 1 79 ? 3.175 0.340 -7.431 1.00 89.94 79 ALA A C 1
ATOM 614 O O . ALA A 1 79 ? 2.634 -0.734 -7.185 1.00 89.94 79 ALA A O 1
ATOM 615 N N . VAL A 1 80 ? 4.436 0.599 -7.072 1.00 87.62 80 VAL A N 1
ATOM 616 C CA . VAL A 1 80 ? 5.273 -0.364 -6.338 1.00 87.62 80 VAL A CA 1
ATOM 617 C C . VAL A 1 80 ? 4.740 -0.572 -4.924 1.00 87.62 80 VAL A C 1
ATOM 619 O O . VAL A 1 80 ? 4.568 -1.709 -4.492 1.00 87.62 80 VAL A O 1
ATOM 622 N N . ASN A 1 81 ? 4.432 0.523 -4.222 1.00 90.19 81 ASN A N 1
ATOM 623 C CA . ASN A 1 81 ? 3.840 0.465 -2.887 1.00 90.19 81 ASN A CA 1
ATOM 624 C C . ASN A 1 81 ? 2.465 -0.228 -2.934 1.00 90.19 81 ASN A C 1
ATOM 626 O O . ASN A 1 81 ? 2.227 -1.186 -2.207 1.00 90.19 81 ASN A O 1
ATOM 630 N N . THR A 1 82 ? 1.615 0.177 -3.879 1.00 93.88 82 THR A N 1
ATOM 631 C CA . THR A 1 82 ? 0.293 -0.415 -4.125 1.00 93.88 82 THR A CA 1
ATOM 632 C C . THR A 1 82 ? 0.373 -1.925 -4.344 1.00 93.88 82 THR A C 1
ATOM 634 O O . THR A 1 82 ? -0.381 -2.675 -3.728 1.00 93.88 82 THR A O 1
ATOM 637 N N . LEU A 1 83 ? 1.303 -2.388 -5.186 1.00 94.19 83 LEU A N 1
ATOM 638 C CA . LEU A 1 83 ? 1.502 -3.812 -5.438 1.00 94.19 83 LEU A CA 1
ATOM 639 C C . LEU A 1 83 ? 1.886 -4.554 -4.157 1.00 94.19 83 LEU A C 1
ATOM 641 O O . LEU A 1 83 ? 1.279 -5.569 -3.828 1.00 94.19 83 LEU A O 1
ATOM 645 N N . PHE A 1 84 ? 2.860 -4.036 -3.415 1.00 93.25 84 PHE A N 1
ATOM 646 C CA . PHE A 1 84 ? 3.341 -4.684 -2.201 1.00 93.25 84 PHE A CA 1
ATOM 647 C C . PHE A 1 84 ? 2.301 -4.700 -1.080 1.00 93.25 84 PHE A C 1
ATOM 649 O O . PHE A 1 84 ? 2.077 -5.758 -0.502 1.00 93.25 84 PHE A O 1
ATOM 656 N N . LEU A 1 85 ? 1.572 -3.609 -0.843 1.00 93.56 85 LEU A N 1
ATOM 657 C CA . LEU A 1 85 ? 0.443 -3.598 0.098 1.00 93.56 85 LEU A CA 1
ATOM 658 C C . LEU A 1 85 ? -0.673 -4.571 -0.302 1.00 93.56 85 LEU A C 1
ATOM 660 O O . LEU A 1 85 ? -1.402 -5.073 0.558 1.00 93.56 85 LEU A O 1
ATOM 664 N N . ASN A 1 86 ? -0.835 -4.853 -1.595 1.00 93.81 86 ASN A N 1
ATOM 665 C CA . ASN A 1 86 ? -1.827 -5.821 -2.042 1.00 93.81 86 ASN A CA 1
ATOM 666 C C . ASN A 1 86 ? -1.386 -7.270 -1.781 1.00 93.81 86 ASN A C 1
ATOM 668 O O . ASN A 1 86 ? -2.221 -8.104 -1.434 1.00 93.81 86 ASN A O 1
ATOM 672 N N . VAL A 1 87 ? -0.088 -7.572 -1.901 1.00 92.94 87 VAL A N 1
ATOM 673 C CA . VAL A 1 87 ? 0.418 -8.951 -1.782 1.00 92.94 87 VAL A CA 1
ATOM 674 C C . VAL A 1 87 ? 0.918 -9.325 -0.384 1.00 92.94 87 VAL A C 1
ATOM 676 O O . VAL A 1 87 ? 0.825 -10.492 0.001 1.00 92.94 87 VAL A O 1
ATOM 679 N N . MET A 1 88 ? 1.416 -8.363 0.394 1.00 91.50 88 MET A N 1
ATOM 680 C CA . MET A 1 88 ? 2.018 -8.607 1.706 1.00 91.50 88 MET A CA 1
ATOM 681 C C . MET A 1 88 ? 0.941 -8.814 2.773 1.00 91.50 88 MET A C 1
ATOM 683 O O . MET A 1 88 ? 0.090 -7.954 2.977 1.00 91.50 88 MET A O 1
ATOM 687 N N . GLY A 1 89 ? 1.007 -9.945 3.481 1.00 86.75 89 GLY A N 1
ATOM 688 C CA . GLY A 1 89 ? 0.129 -10.250 4.616 1.00 86.75 89 GLY A CA 1
ATOM 689 C C . GLY A 1 89 ? -1.361 -10.359 4.268 1.00 86.75 89 GLY A C 1
ATOM 690 O O . GLY A 1 89 ? -1.758 -10.358 3.098 1.00 86.75 89 GLY A O 1
ATOM 691 N N . ASP A 1 90 ? -2.185 -10.471 5.305 1.00 88.19 90 ASP A N 1
ATOM 692 C CA . ASP A 1 90 ? -3.646 -10.501 5.194 1.00 88.19 90 ASP A CA 1
ATOM 693 C C . ASP A 1 90 ? -4.237 -9.089 5.265 1.00 88.19 90 ASP A C 1
ATOM 695 O O . ASP A 1 90 ? -3.582 -8.146 5.704 1.00 88.19 90 ASP A O 1
ATOM 699 N N . PHE A 1 91 ? -5.497 -8.924 4.858 1.00 86.56 91 PHE A N 1
ATOM 700 C CA . PHE A 1 91 ? -6.191 -7.627 4.850 1.00 86.56 91 PHE A CA 1
ATOM 701 C C . PHE A 1 91 ? -6.194 -6.902 6.203 1.00 86.56 91 PHE A C 1
ATOM 703 O O . PHE A 1 91 ? -6.057 -5.682 6.230 1.00 86.56 91 PHE A O 1
ATOM 710 N N . GLN A 1 92 ? -6.311 -7.645 7.307 1.00 88.31 92 GLN A N 1
ATOM 711 C CA . GLN A 1 92 ? -6.322 -7.079 8.660 1.00 88.31 92 GLN A CA 1
ATOM 712 C C . GLN A 1 92 ? -4.919 -6.720 9.184 1.00 88.31 92 GLN A C 1
ATOM 714 O O . GLN A 1 92 ? -4.792 -5.989 10.173 1.00 88.31 92 GLN A O 1
ATOM 719 N N . ALA A 1 93 ? -3.861 -7.268 8.580 1.00 89.44 93 ALA A N 1
ATOM 720 C CA . ALA A 1 93 ? -2.497 -7.101 9.065 1.00 89.44 93 ALA A CA 1
ATOM 721 C C . ALA A 1 93 ? -1.984 -5.675 8.815 1.00 89.44 93 ALA A C 1
ATOM 723 O O . ALA A 1 93 ? -2.399 -5.018 7.864 1.00 89.44 93 ALA A O 1
ATOM 724 N N . SER A 1 94 ? -1.056 -5.221 9.661 1.00 90.31 94 SER A N 1
ATOM 725 C CA . SER A 1 94 ? -0.216 -4.055 9.368 1.00 90.31 94 SER A CA 1
ATOM 726 C C . SER A 1 94 ? 0.858 -4.488 8.369 1.00 90.31 94 SER A C 1
ATOM 728 O O . SER A 1 94 ? 1.689 -5.345 8.677 1.00 90.31 94 SER A O 1
ATOM 730 N N . LYS A 1 95 ? 0.793 -3.973 7.144 1.00 91.94 95 LYS A N 1
ATOM 731 C CA . LYS A 1 95 ? 1.630 -4.398 6.013 1.00 91.94 95 LYS A CA 1
ATOM 732 C C . LYS A 1 95 ? 2.787 -3.441 5.766 1.00 91.94 95 LYS A C 1
ATOM 734 O O . LYS A 1 95 ? 3.799 -3.827 5.182 1.00 91.94 95 LYS A O 1
ATOM 739 N N . SER A 1 96 ? 2.647 -2.194 6.200 1.00 89.75 96 SER A N 1
ATOM 740 C CA . SER A 1 96 ? 3.640 -1.144 5.993 1.00 89.75 96 SER A CA 1
ATOM 741 C C . SER A 1 96 ? 4.975 -1.448 6.667 1.00 89.75 96 SER A C 1
ATOM 743 O O . SER A 1 96 ? 6.003 -1.084 6.118 1.00 89.75 96 SER A O 1
ATOM 745 N N . GLU A 1 97 ? 5.011 -2.154 7.798 1.00 88.56 97 GLU A N 1
ATOM 746 C CA . GLU A 1 97 ? 6.276 -2.527 8.449 1.00 88.56 97 GLU A CA 1
ATOM 747 C C . GLU A 1 97 ? 7.087 -3.513 7.602 1.00 88.56 97 GLU A C 1
ATOM 749 O O . GLU A 1 97 ? 8.280 -3.300 7.382 1.00 88.56 97 GLU A O 1
ATOM 754 N N . LEU A 1 98 ? 6.422 -4.528 7.032 1.00 89.31 98 LEU A N 1
ATOM 755 C CA . LEU A 1 98 ? 7.038 -5.460 6.079 1.00 89.31 98 LEU A CA 1
ATOM 756 C C . LEU A 1 98 ? 7.583 -4.710 4.864 1.00 89.31 98 LEU A C 1
ATOM 758 O O . LEU A 1 98 ? 8.685 -4.974 4.387 1.00 89.31 98 LEU A O 1
ATOM 762 N N . LEU A 1 99 ? 6.807 -3.742 4.387 1.00 88.94 99 LEU A N 1
ATOM 763 C CA . LEU A 1 99 ? 7.188 -2.895 3.277 1.00 88.94 99 LEU A CA 1
ATOM 764 C C . LEU A 1 99 ? 8.414 -2.033 3.607 1.00 88.94 99 LEU A C 1
ATOM 766 O O . LEU A 1 99 ? 9.343 -1.972 2.804 1.00 88.94 99 LEU A O 1
ATOM 770 N N . ILE A 1 100 ? 8.437 -1.393 4.781 1.00 86.75 100 ILE A N 1
ATOM 771 C CA . ILE A 1 100 ? 9.584 -0.617 5.268 1.00 86.75 100 ILE A CA 1
ATOM 772 C C . ILE A 1 100 ? 10.817 -1.513 5.307 1.00 86.75 100 ILE A C 1
ATOM 774 O O . ILE A 1 100 ? 11.860 -1.103 4.808 1.00 86.75 100 ILE A O 1
ATOM 778 N N . ASP A 1 101 ? 10.702 -2.732 5.832 1.00 86.69 101 ASP A N 1
ATOM 779 C CA . ASP A 1 101 ? 11.812 -3.682 5.898 1.00 86.69 101 ASP A CA 1
ATOM 780 C C . ASP A 1 101 ? 12.380 -4.036 4.519 1.00 86.69 101 ASP A C 1
ATOM 782 O O . ASP A 1 101 ? 13.599 -4.003 4.323 1.00 86.69 101 ASP A O 1
ATOM 786 N N . GLU A 1 102 ? 11.521 -4.347 3.543 1.00 86.56 102 GLU A N 1
ATOM 787 C CA . GLU A 1 102 ? 11.963 -4.658 2.175 1.00 86.56 102 GLU A CA 1
ATOM 788 C C . GLU A 1 102 ? 12.665 -3.458 1.519 1.00 86.56 102 GLU A C 1
ATOM 790 O O . GLU A 1 102 ? 13.686 -3.608 0.842 1.00 86.56 102 GLU A O 1
ATOM 795 N N . PHE A 1 103 ? 12.155 -2.250 1.756 1.00 80.38 103 PHE A N 1
ATOM 796 C CA . PHE A 1 103 ? 12.724 -1.014 1.230 1.00 80.38 103 PHE A CA 1
ATOM 797 C C . PHE A 1 103 ? 14.023 -0.600 1.941 1.00 80.38 103 PHE A C 1
ATOM 799 O O . PHE A 1 103 ? 14.947 -0.114 1.291 1.00 80.38 103 PHE A O 1
ATOM 806 N N . ALA A 1 104 ? 14.134 -0.810 3.253 1.00 78.31 104 ALA A N 1
ATOM 807 C CA . ALA A 1 104 ? 15.297 -0.428 4.052 1.00 78.31 104 ALA A CA 1
ATOM 808 C C . ALA A 1 104 ? 16.520 -1.327 3.785 1.00 78.31 104 ALA A C 1
ATOM 810 O O . ALA A 1 104 ? 17.667 -0.882 3.893 1.00 78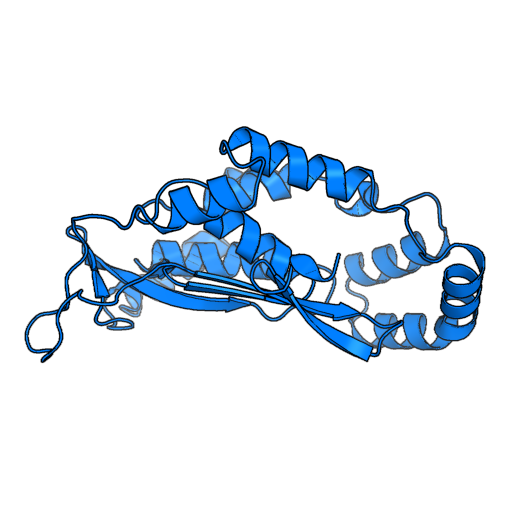.31 104 ALA A O 1
ATOM 811 N N . ARG A 1 105 ? 16.282 -2.576 3.362 1.00 76.25 105 ARG A N 1
ATOM 812 C CA . ARG A 1 105 ? 17.326 -3.532 2.955 1.00 76.25 105 ARG A CA 1
ATOM 813 C C . ARG A 1 105 ? 17.860 -3.299 1.545 1.00 76.25 105 ARG A C 1
ATOM 815 O O . ARG A 1 105 ? 18.909 -3.845 1.204 1.00 76.25 105 ARG A O 1
ATOM 822 N N . LYS A 1 106 ? 17.161 -2.526 0.711 1.00 74.25 106 LYS A N 1
ATOM 823 C CA . LYS A 1 106 ? 17.533 -2.324 -0.690 1.00 74.25 106 LYS A CA 1
ATOM 824 C C . LYS A 1 106 ? 18.186 -0.961 -0.899 1.00 74.25 106 LYS A C 1
ATOM 826 O O . LYS A 1 106 ? 17.615 0.084 -0.601 1.00 74.25 106 LYS A O 1
ATOM 831 N N . ASN A 1 107 ? 19.368 -0.953 -1.507 1.00 70.12 107 ASN A N 1
ATOM 832 C CA . ASN A 1 107 ? 19.965 0.282 -1.993 1.00 70.12 107 ASN A CA 1
ATOM 833 C C . ASN A 1 107 ? 19.360 0.636 -3.362 1.00 70.12 107 ASN A C 1
ATOM 835 O O . ASN A 1 107 ? 19.558 -0.079 -4.341 1.00 70.12 107 ASN A O 1
ATOM 839 N N . ILE A 1 108 ? 18.629 1.755 -3.445 1.00 64.81 108 ILE A N 1
ATOM 840 C CA . ILE A 1 108 ? 18.004 2.227 -4.698 1.00 64.81 108 ILE A CA 1
ATOM 841 C C . ILE A 1 108 ? 19.030 2.394 -5.824 1.00 64.81 108 ILE A C 1
ATOM 843 O O . ILE A 1 108 ? 18.692 2.209 -6.992 1.00 64.81 108 ILE A O 1
ATOM 847 N N . MET A 1 109 ? 20.284 2.726 -5.497 1.00 62.78 109 MET A N 1
ATOM 848 C CA . MET A 1 109 ? 21.337 2.899 -6.502 1.00 62.78 109 MET A CA 1
ATOM 849 C C . MET A 1 109 ? 21.645 1.603 -7.261 1.00 62.78 109 MET A C 1
ATOM 851 O O . MET A 1 109 ? 22.151 1.678 -8.378 1.00 62.78 109 MET A O 1
ATOM 855 N N . ASP A 1 110 ? 21.295 0.445 -6.700 1.00 68.81 110 ASP A N 1
ATOM 856 C CA . ASP A 1 110 ? 21.464 -0.860 -7.343 1.00 68.81 110 ASP A CA 1
ATOM 857 C C . ASP A 1 110 ? 20.447 -1.079 -8.470 1.00 68.81 110 ASP A C 1
ATOM 859 O O . ASP A 1 110 ? 20.664 -1.908 -9.345 1.00 68.81 110 ASP A O 1
ATOM 863 N N . PHE A 1 111 ? 19.344 -0.324 -8.490 1.00 68.69 111 PHE A N 1
ATOM 864 C CA . PHE A 1 111 ? 18.381 -0.364 -9.592 1.00 68.69 111 PHE A CA 1
ATOM 865 C C . PHE A 1 111 ? 18.845 0.418 -10.816 1.00 68.69 111 PHE A C 1
ATOM 867 O O . PHE A 1 111 ? 18.094 0.535 -11.779 1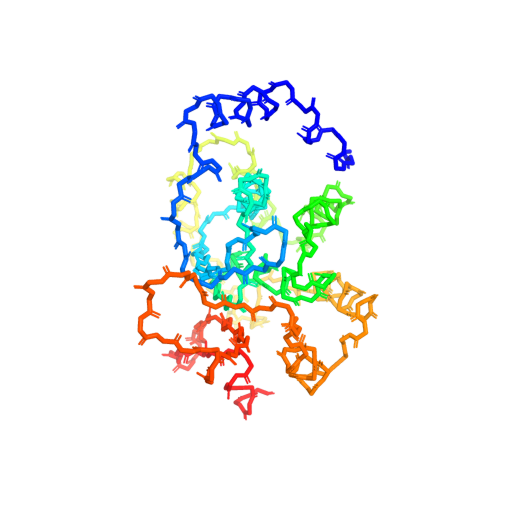.00 68.69 111 PHE A O 1
ATOM 874 N N . VAL A 1 112 ? 20.044 0.998 -10.776 1.00 61.97 112 VAL A N 1
ATOM 875 C CA . VAL A 1 112 ? 20.568 1.901 -11.794 1.00 61.97 112 VAL A CA 1
ATOM 876 C C . VAL A 1 112 ? 21.714 1.225 -12.513 1.00 61.97 112 VAL A C 1
ATOM 878 O O . VAL A 1 112 ? 22.844 1.196 -12.016 1.00 61.97 112 VAL A O 1
ATOM 881 N N . ASP A 1 113 ? 21.435 0.747 -13.721 1.00 62.44 113 ASP A N 1
ATOM 882 C CA . ASP A 1 113 ? 22.466 0.220 -14.607 1.00 62.44 113 ASP A CA 1
ATOM 883 C C . ASP A 1 113 ? 23.544 1.292 -14.893 1.00 62.44 113 ASP A C 1
ATOM 885 O O . ASP A 1 113 ? 23.378 2.479 -14.602 1.00 62.44 113 ASP A O 1
ATOM 889 N N . ASN A 1 114 ? 24.694 0.889 -15.446 1.00 56.97 114 ASN A N 1
ATOM 890 C CA . ASN A 1 114 ? 25.909 1.707 -15.630 1.00 56.97 114 ASN A CA 1
ATOM 891 C C . ASN A 1 114 ? 25.788 2.959 -16.544 1.00 56.97 114 ASN A C 1
ATOM 893 O O . ASN A 1 114 ? 26.796 3.462 -17.039 1.00 56.97 114 ASN A O 1
ATOM 897 N N . ASP A 1 115 ? 24.598 3.527 -16.731 1.00 62.81 115 ASP A N 1
ATOM 898 C CA . ASP A 1 115 ? 24.397 4.811 -17.394 1.00 62.81 115 ASP A CA 1
ATOM 899 C C . ASP A 1 115 ? 24.755 5.977 -16.450 1.00 62.81 115 ASP A C 1
ATOM 901 O O . ASP A 1 115 ? 24.064 6.292 -15.472 1.00 62.81 115 ASP A O 1
ATOM 905 N N . ALA A 1 116 ? 25.865 6.651 -16.760 1.00 63.19 116 ALA A N 1
ATOM 906 C CA . ALA A 1 116 ? 26.347 7.816 -16.021 1.00 63.19 116 ALA A CA 1
ATOM 907 C C . ALA A 1 116 ? 25.314 8.961 -15.955 1.00 63.19 116 ALA A C 1
ATOM 909 O O . ALA A 1 116 ? 25.297 9.722 -14.987 1.00 63.19 116 ALA A O 1
ATOM 910 N N . THR A 1 117 ? 24.428 9.070 -16.948 1.00 59.84 117 THR A N 1
ATOM 911 C CA . THR A 1 117 ? 23.357 10.073 -17.010 1.00 59.84 117 THR A CA 1
ATOM 912 C C . THR A 1 117 ? 22.294 9.789 -15.956 1.00 59.84 117 THR A C 1
ATOM 914 O O . THR A 1 117 ? 21.944 10.694 -15.197 1.00 59.84 117 THR A O 1
ATOM 917 N N . ILE A 1 118 ? 21.831 8.537 -15.840 1.00 62.06 118 ILE A N 1
ATOM 918 C CA . ILE A 1 118 ? 20.850 8.161 -14.810 1.00 62.06 118 ILE A CA 1
ATOM 919 C C . ILE A 1 118 ? 21.468 8.283 -13.416 1.00 62.06 118 ILE A C 1
ATOM 921 O O . ILE A 1 118 ? 20.841 8.844 -12.515 1.00 62.06 118 ILE A O 1
ATOM 925 N N . LYS A 1 119 ? 22.723 7.850 -13.238 1.00 66.56 119 LYS A N 1
ATOM 926 C CA . LYS A 1 119 ? 23.425 7.995 -11.952 1.00 66.56 119 LYS A CA 1
ATOM 927 C C . LYS A 1 119 ? 23.520 9.457 -11.514 1.00 66.56 119 LYS A C 1
ATOM 929 O O . LYS A 1 119 ? 23.356 9.742 -10.330 1.00 66.56 119 LYS A O 1
ATOM 934 N N . ASN A 1 120 ? 23.752 10.389 -12.438 1.00 62.94 120 ASN A N 1
ATOM 935 C CA . ASN A 1 120 ? 23.807 11.819 -12.126 1.00 62.94 120 ASN A CA 1
ATOM 936 C C . ASN A 1 120 ? 22.425 12.404 -11.797 1.00 62.94 120 ASN A C 1
ATOM 938 O O . ASN A 1 120 ? 22.310 13.161 -10.831 1.00 62.94 120 ASN A O 1
ATOM 942 N N . ILE A 1 121 ? 21.378 12.007 -12.530 1.00 61.34 121 ILE A N 1
ATOM 943 C CA . ILE A 1 121 ? 19.991 12.391 -12.227 1.00 61.34 121 ILE A CA 1
ATOM 944 C C . ILE A 1 121 ? 19.616 11.913 -10.820 1.00 61.34 121 ILE A C 1
ATOM 946 O O . ILE A 1 121 ? 19.214 12.726 -9.992 1.00 61.34 121 ILE A O 1
ATOM 950 N N . LEU A 1 122 ? 19.837 10.641 -10.491 1.00 61.06 122 LEU A N 1
ATOM 951 C CA . LEU A 1 122 ? 19.489 10.100 -9.175 1.00 61.06 122 LEU A CA 1
ATOM 952 C C . LEU A 1 122 ? 20.323 10.705 -8.049 1.00 61.06 122 LEU A C 1
ATOM 954 O O . LEU A 1 122 ? 19.760 11.086 -7.025 1.00 61.06 122 LEU A O 1
ATOM 958 N N . LYS A 1 123 ? 21.631 10.915 -8.252 1.00 65.19 123 LYS A N 1
ATOM 959 C CA . LYS A 1 123 ? 22.472 11.643 -7.286 1.00 65.19 123 LYS A CA 1
ATOM 960 C C . LYS A 1 123 ? 21.936 13.047 -6.999 1.00 65.19 123 LYS A C 1
ATOM 962 O O . LYS A 1 123 ? 21.931 13.451 -5.840 1.00 65.19 123 LYS A O 1
ATOM 967 N N . SER A 1 124 ? 21.480 13.778 -8.019 1.00 59.97 124 SER A N 1
ATOM 968 C CA . SER A 1 124 ? 20.908 15.121 -7.834 1.00 59.97 124 SER A CA 1
ATOM 969 C C . SER A 1 124 ? 19.615 15.107 -7.014 1.00 59.97 124 SER A C 1
ATOM 971 O O . SER A 1 124 ? 19.376 16.017 -6.222 1.00 59.97 124 SER A O 1
ATOM 973 N N . ILE A 1 125 ? 18.815 14.046 -7.148 1.00 56.06 125 ILE A N 1
ATOM 974 C CA . ILE A 1 125 ? 17.544 13.928 -6.436 1.00 56.06 125 ILE A CA 1
ATOM 975 C C . ILE A 1 125 ? 17.782 13.500 -4.982 1.00 56.06 125 ILE A C 1
ATOM 977 O O . ILE A 1 125 ? 17.178 14.054 -4.065 1.00 56.06 125 ILE A O 1
ATOM 981 N N . VAL A 1 126 ? 18.729 12.585 -4.757 1.00 59.22 126 VAL A N 1
ATOM 982 C CA . VAL A 1 126 ? 19.136 12.141 -3.416 1.00 59.22 126 VAL A CA 1
ATOM 983 C C . VAL A 1 126 ? 19.808 13.273 -2.625 1.00 59.22 126 VAL A C 1
ATOM 985 O O . VAL A 1 126 ? 19.587 13.396 -1.422 1.00 59.22 126 VAL A O 1
ATOM 988 N N . LYS A 1 127 ? 20.578 14.156 -3.279 1.00 58.72 127 LYS A N 1
ATOM 989 C CA . LYS A 1 127 ? 21.289 15.272 -2.623 1.00 58.72 127 LYS A CA 1
ATOM 990 C C . LYS A 1 127 ? 20.410 16.461 -2.191 1.00 58.72 127 LYS A C 1
ATOM 992 O O . LYS A 1 127 ? 20.955 17.462 -1.737 1.00 58.72 127 LYS A O 1
ATOM 997 N N . LYS A 1 128 ? 19.074 16.367 -2.262 1.00 53.59 128 LYS A N 1
ATOM 998 C CA . LYS A 1 128 ? 18.129 17.428 -1.840 1.00 53.59 128 LYS A CA 1
ATOM 999 C C . LYS A 1 128 ? 18.327 18.793 -2.532 1.00 53.59 128 LYS A C 1
ATOM 1001 O O . LYS A 1 128 ? 17.898 19.810 -2.000 1.00 53.59 128 LYS A O 1
ATOM 1006 N N . GLU A 1 129 ? 18.880 18.853 -3.747 1.00 49.66 129 GLU A N 1
ATOM 1007 C CA . GLU A 1 129 ? 19.030 20.128 -4.485 1.00 49.66 129 GLU A CA 1
ATOM 1008 C C . GLU A 1 129 ? 17.725 20.653 -5.129 1.00 49.66 129 GLU A C 1
ATOM 1010 O O . GLU A 1 129 ? 17.739 21.620 -5.891 1.00 49.66 129 GLU A O 1
ATOM 1015 N N . GLY A 1 130 ? 16.576 20.066 -4.784 1.00 52.62 130 GLY A N 1
ATOM 1016 C CA . GLY A 1 130 ? 15.256 20.498 -5.235 1.00 52.62 130 GLY A CA 1
ATOM 1017 C C . GLY A 1 130 ? 14.836 19.854 -6.559 1.00 52.62 130 GLY A C 1
ATOM 1018 O O . GLY A 1 130 ? 15.548 19.887 -7.563 1.00 52.62 130 GLY A O 1
ATOM 1019 N N . ILE A 1 131 ? 13.626 19.293 -6.560 1.00 51.72 131 ILE A N 1
ATOM 1020 C CA . ILE A 1 131 ? 12.982 18.596 -7.688 1.00 51.72 131 ILE A CA 1
ATOM 1021 C C . ILE A 1 131 ? 12.984 19.455 -8.964 1.00 51.72 131 ILE A C 1
ATOM 1023 O O . ILE A 1 131 ? 13.186 18.935 -10.057 1.00 51.72 131 ILE A O 1
ATOM 1027 N N . ALA A 1 132 ? 12.866 20.779 -8.827 1.00 52.59 132 ALA A N 1
ATOM 1028 C CA . ALA A 1 132 ? 12.916 21.722 -9.942 1.00 52.59 132 ALA A CA 1
ATOM 1029 C C . ALA A 1 132 ? 14.237 21.656 -10.731 1.00 52.59 132 ALA A C 1
ATOM 1031 O O . ALA A 1 132 ? 14.214 21.620 -11.959 1.00 52.59 132 ALA A O 1
ATOM 1032 N N . LYS A 1 133 ? 15.393 21.564 -10.056 1.00 55.44 133 LYS A N 1
ATOM 1033 C CA . LYS A 1 133 ? 16.689 21.408 -10.738 1.00 55.44 133 LYS A CA 1
ATOM 1034 C C . LYS A 1 133 ? 16.803 20.056 -11.429 1.00 55.44 133 LYS A C 1
ATOM 1036 O O . LYS A 1 133 ? 17.362 19.989 -12.518 1.00 55.44 133 LYS A O 1
ATOM 1041 N N . SER A 1 134 ? 16.254 18.999 -10.831 1.00 54.03 134 SER A N 1
ATOM 1042 C CA . SER A 1 134 ? 16.230 17.670 -11.445 1.00 54.03 134 SER A CA 1
ATOM 1043 C C . SER A 1 134 ? 15.365 17.642 -12.707 1.00 54.03 134 SER A C 1
ATOM 1045 O O . SER A 1 134 ? 15.823 17.155 -13.737 1.00 54.03 134 SER A O 1
ATOM 1047 N N . LEU A 1 135 ? 14.175 18.252 -12.676 1.00 50.34 135 LEU A N 1
ATOM 1048 C CA . LEU A 1 135 ? 13.309 18.404 -13.849 1.00 50.34 135 LEU A CA 1
ATOM 1049 C C . LEU A 1 135 ? 13.993 19.217 -14.954 1.00 50.34 135 LEU A C 1
ATOM 1051 O O . LEU A 1 135 ? 13.989 18.796 -16.106 1.00 50.34 135 LEU A O 1
ATOM 1055 N N . VAL A 1 136 ? 14.668 20.319 -14.609 1.00 55.03 136 VAL A N 1
ATOM 1056 C CA . VAL A 1 136 ? 15.493 21.085 -15.560 1.00 55.03 136 VAL A CA 1
ATOM 1057 C C . VAL A 1 136 ? 16.618 20.220 -16.139 1.00 55.03 136 VAL A C 1
ATOM 1059 O O . VAL A 1 136 ? 16.865 20.270 -17.339 1.00 55.03 136 VAL A O 1
ATOM 1062 N N . HIS A 1 137 ? 17.266 19.379 -15.330 1.00 56.44 137 HIS A N 1
ATOM 1063 C CA . HIS A 1 137 ? 18.327 18.474 -15.780 1.00 56.44 137 HIS A CA 1
ATOM 1064 C C . HIS A 1 137 ? 17.799 17.355 -16.697 1.00 56.44 137 HIS A C 1
ATOM 1066 O O . HIS A 1 137 ? 18.466 16.980 -17.662 1.00 56.44 137 HIS A O 1
ATOM 1072 N N . VAL A 1 138 ? 16.596 16.836 -16.428 1.00 57.75 138 VAL A N 1
ATOM 1073 C CA . VAL A 1 138 ? 15.887 15.858 -17.271 1.00 57.75 138 VAL A CA 1
ATOM 1074 C C . VAL A 1 138 ? 15.481 16.488 -18.601 1.00 57.75 138 VAL A C 1
ATOM 1076 O O . VAL A 1 138 ? 15.725 15.891 -19.646 1.00 57.75 138 VAL A O 1
ATOM 1079 N N . ILE A 1 139 ? 14.942 17.710 -18.583 1.00 57.19 139 ILE A N 1
ATOM 1080 C CA . ILE A 1 139 ? 14.588 18.475 -19.787 1.00 57.19 139 ILE A CA 1
ATOM 1081 C C . ILE A 1 139 ? 15.846 18.773 -20.615 1.00 57.19 139 ILE A C 1
ATOM 1083 O O . ILE A 1 139 ? 15.873 18.509 -21.817 1.00 57.19 139 ILE A O 1
ATOM 1087 N N . TRP A 1 140 ? 16.922 19.238 -19.974 1.00 55.94 140 TRP A N 1
ATOM 1088 C CA . TRP A 1 140 ? 18.200 19.549 -20.623 1.00 55.94 140 TRP A CA 1
ATOM 1089 C C . TRP A 1 140 ? 18.864 18.311 -21.241 1.00 55.94 140 TRP A C 1
ATOM 1091 O O . TRP A 1 140 ? 19.393 18.359 -22.351 1.00 55.94 140 TRP A O 1
ATOM 1101 N N . ASN A 1 141 ? 18.784 17.163 -20.563 1.00 56.72 141 ASN A N 1
ATOM 1102 C CA . ASN A 1 141 ? 19.267 15.886 -21.090 1.00 56.72 141 ASN A CA 1
ATOM 1103 C C . ASN A 1 141 ? 18.231 15.145 -21.946 1.00 56.72 141 ASN A C 1
ATOM 1105 O O . ASN A 1 141 ? 18.528 14.048 -22.425 1.00 56.72 141 ASN A O 1
ATOM 1109 N N . GLY A 1 142 ? 17.055 15.728 -22.195 1.00 53.16 142 GLY A N 1
ATOM 1110 C CA . GLY A 1 142 ? 15.951 15.098 -22.918 1.00 53.16 142 GLY A CA 1
ATOM 1111 C C . GLY A 1 142 ? 16.353 14.617 -24.312 1.00 53.16 142 GLY A C 1
ATOM 1112 O O . GLY A 1 142 ? 15.936 13.547 -24.741 1.00 53.16 142 GLY A O 1
ATOM 1113 N N . PHE A 1 143 ? 17.260 15.329 -24.989 1.00 56.47 143 PHE A N 1
ATOM 1114 C CA . PHE A 1 143 ? 17.813 14.901 -26.279 1.00 56.47 143 PHE A CA 1
ATOM 1115 C C . PHE A 1 143 ? 18.699 13.641 -26.174 1.00 56.47 143 PHE A C 1
ATOM 1117 O O . PHE A 1 143 ? 18.651 12.770 -27.044 1.00 56.47 143 PHE A O 1
ATOM 1124 N N . ARG A 1 144 ? 19.487 13.500 -25.097 1.00 57.78 144 ARG A N 1
ATOM 1125 C CA . ARG A 1 144 ? 20.333 12.315 -24.844 1.00 57.78 144 ARG A CA 1
ATOM 1126 C C . ARG A 1 144 ? 19.502 11.119 -24.387 1.00 57.78 144 ARG A C 1
ATOM 1128 O O . ARG A 1 144 ? 19.729 10.016 -24.873 1.00 57.78 144 ARG A O 1
ATOM 1135 N N . LEU A 1 145 ? 18.505 11.360 -23.536 1.00 57.84 145 LEU A N 1
ATOM 1136 C CA . LEU A 1 145 ? 17.492 10.380 -23.141 1.00 57.84 145 LEU A CA 1
ATOM 1137 C C . LEU A 1 145 ? 16.722 9.874 -24.360 1.00 57.84 145 LEU A C 1
ATOM 1139 O O . LEU A 1 145 ? 16.663 8.671 -24.575 1.00 57.84 145 LEU A O 1
ATOM 1143 N N . LYS A 1 146 ? 16.243 10.777 -25.225 1.00 56.91 146 LYS A N 1
ATOM 1144 C CA . LYS A 1 146 ? 15.578 10.425 -26.485 1.00 56.91 146 LYS A CA 1
ATOM 1145 C C . LYS A 1 146 ? 16.482 9.585 -27.384 1.00 56.91 146 LYS A C 1
ATOM 1147 O O . LYS A 1 146 ? 16.016 8.604 -27.940 1.00 56.91 146 LYS A O 1
ATOM 1152 N N . ARG A 1 147 ? 17.775 9.911 -27.501 1.00 57.25 147 ARG A N 1
ATOM 1153 C CA . ARG A 1 147 ? 18.747 9.113 -28.276 1.00 57.25 147 ARG A CA 1
ATOM 1154 C C . ARG A 1 147 ? 19.025 7.735 -27.659 1.00 57.25 147 ARG A C 1
ATOM 1156 O O . ARG A 1 147 ? 19.208 6.791 -28.419 1.00 57.25 147 ARG A O 1
ATOM 1163 N N . SER A 1 148 ? 19.070 7.623 -26.331 1.00 55.28 148 SER A N 1
ATOM 1164 C CA . SER A 1 148 ? 19.233 6.347 -25.614 1.00 55.28 148 SER A CA 1
ATOM 1165 C C . SER A 1 148 ? 17.990 5.458 -25.780 1.00 55.28 148 SER A C 1
ATOM 1167 O O . SER A 1 148 ? 18.101 4.322 -26.235 1.00 55.28 148 SER A O 1
ATOM 1169 N N . LEU A 1 149 ? 16.796 6.033 -25.585 1.00 57.41 149 LEU A N 1
ATOM 1170 C CA . LEU A 1 149 ? 15.497 5.394 -25.827 1.00 57.41 149 LEU A CA 1
ATOM 1171 C C . LEU A 1 149 ? 15.334 4.932 -27.284 1.00 57.41 149 LEU A C 1
ATOM 1173 O O . LEU A 1 149 ? 14.894 3.816 -27.520 1.00 57.41 149 LEU A O 1
ATOM 1177 N N . ASN A 1 150 ? 15.738 5.742 -28.270 1.00 57.12 150 ASN A N 1
ATOM 1178 C CA . ASN A 1 150 ? 15.607 5.376 -29.688 1.00 57.12 150 ASN A CA 1
ATOM 1179 C C . ASN A 1 150 ? 16.588 4.285 -30.143 1.00 57.12 150 ASN A C 1
ATOM 1181 O O . ASN A 1 150 ? 16.378 3.693 -31.195 1.00 57.12 150 ASN A O 1
ATOM 1185 N N . LYS A 1 151 ? 17.696 4.076 -29.421 1.00 56.62 151 LYS A N 1
ATOM 1186 C CA . LYS A 1 151 ? 18.710 3.073 -29.784 1.00 56.62 151 LYS A CA 1
ATOM 1187 C C . LYS A 1 151 ? 18.521 1.747 -29.056 1.00 56.62 151 LYS A C 1
ATOM 1189 O O . LYS A 1 151 ? 18.795 0.716 -29.654 1.00 56.62 151 LYS A O 1
ATOM 1194 N N . ASN A 1 152 ? 18.048 1.784 -27.809 1.00 51.69 152 ASN A N 1
ATOM 1195 C CA . ASN A 1 152 ? 17.972 0.612 -26.933 1.00 51.69 152 ASN A CA 1
ATOM 1196 C C . ASN A 1 152 ? 16.549 0.320 -26.411 1.00 51.69 152 ASN A C 1
ATOM 1198 O O . ASN A 1 152 ? 16.405 -0.519 -25.530 1.00 51.69 152 ASN A O 1
ATOM 1202 N N . LEU A 1 153 ? 15.510 1.025 -26.893 1.00 56.66 153 LEU A N 1
ATOM 1203 C CA . LEU A 1 153 ? 14.109 0.957 -26.416 1.00 56.66 153 LEU A CA 1
ATOM 1204 C C . LEU A 1 153 ? 13.925 1.202 -24.899 1.00 56.66 153 LEU A C 1
ATOM 1206 O O . LEU A 1 153 ? 12.826 1.068 -24.371 1.00 56.66 153 LEU A O 1
ATOM 1210 N N . GLY A 1 154 ? 14.981 1.621 -24.198 1.00 57.53 154 GLY A N 1
ATOM 1211 C CA . GLY A 1 154 ? 15.026 1.810 -22.753 1.00 57.53 154 GLY A CA 1
ATOM 1212 C C . GLY A 1 154 ? 16.358 2.427 -22.324 1.00 57.53 154 GLY A C 1
ATOM 1213 O O . GLY A 1 154 ? 17.347 2.376 -23.054 1.00 57.53 154 GLY A O 1
ATOM 1214 N N . VAL A 1 155 ? 16.380 3.052 -21.146 1.00 57.47 155 VAL A N 1
ATOM 1215 C CA . VAL A 1 155 ? 17.581 3.712 -20.580 1.00 57.47 155 VAL A CA 1
ATOM 1216 C C . VAL A 1 155 ? 18.236 2.848 -19.486 1.00 57.47 155 VAL A C 1
ATOM 1218 O O . VAL A 1 155 ? 19.352 3.112 -19.056 1.00 57.47 155 VAL A O 1
ATOM 1221 N N . ASN A 1 156 ? 17.538 1.804 -19.038 1.00 63.56 156 ASN A N 1
ATOM 1222 C CA . ASN A 1 156 ? 17.941 0.849 -18.010 1.00 63.56 156 ASN A CA 1
ATOM 1223 C C . ASN A 1 156 ? 17.229 -0.480 -18.316 1.00 63.56 156 ASN A C 1
ATOM 1225 O O . ASN A 1 156 ? 16.060 -0.444 -18.704 1.00 63.56 156 ASN A O 1
ATOM 1229 N N . SER A 1 157 ? 17.911 -1.620 -18.175 1.00 66.94 157 SER A N 1
ATOM 1230 C CA . SER A 1 157 ? 17.308 -2.938 -18.418 1.00 66.94 157 SER A CA 1
ATOM 1231 C C . SER A 1 157 ? 16.206 -3.265 -17.409 1.00 66.94 157 SER A C 1
ATOM 1233 O O . SER A 1 157 ? 15.316 -4.057 -17.700 1.00 66.94 157 SER A O 1
ATOM 1235 N N . GLY A 1 158 ? 16.265 -2.661 -16.215 1.00 70.50 158 GLY A N 1
ATOM 1236 C CA . GLY A 1 158 ? 15.313 -2.897 -15.134 1.00 70.50 158 GLY A CA 1
ATOM 1237 C C . GLY A 1 158 ? 15.416 -4.294 -14.519 1.00 70.50 158 GLY A C 1
ATOM 1238 O O . GLY A 1 158 ? 14.578 -4.641 -13.693 1.00 70.50 158 GLY A O 1
ATOM 1239 N N . THR A 1 159 ? 16.431 -5.087 -14.879 1.00 80.00 159 THR A N 1
ATOM 1240 C CA . THR A 1 159 ? 16.552 -6.502 -14.490 1.00 80.00 159 THR A CA 1
ATOM 1241 C C . THR A 1 159 ? 16.606 -6.681 -12.973 1.00 80.00 159 THR A C 1
ATOM 1243 O O . THR A 1 159 ? 15.857 -7.480 -12.417 1.00 80.00 159 THR A O 1
ATOM 1246 N N . GLU A 1 160 ? 17.431 -5.893 -12.281 1.00 82.44 160 GLU A N 1
ATOM 1247 C CA . GLU A 1 160 ? 17.547 -5.931 -10.815 1.00 82.44 160 GLU A CA 1
ATOM 1248 C C . GLU A 1 160 ? 16.246 -5.537 -10.109 1.00 82.44 160 GLU A C 1
ATOM 1250 O O . GLU A 1 160 ? 15.885 -6.101 -9.073 1.00 82.44 160 GLU A O 1
ATOM 1255 N N . PHE A 1 161 ? 15.528 -4.563 -10.673 1.00 81.75 161 PHE A N 1
ATOM 1256 C CA . PHE A 1 161 ? 14.235 -4.131 -10.155 1.00 81.75 161 PHE A CA 1
ATOM 1257 C C . PHE A 1 161 ? 13.174 -5.214 -10.363 1.00 81.75 161 PHE A C 1
ATOM 1259 O O . PHE A 1 161 ? 12.480 -5.580 -9.417 1.00 81.75 161 PHE A O 1
ATOM 1266 N N . TYR A 1 162 ? 13.109 -5.786 -11.567 1.00 86.38 162 TYR A N 1
ATOM 1267 C CA . TYR A 1 162 ? 12.220 -6.894 -11.897 1.00 86.38 162 TYR A CA 1
ATOM 1268 C C . TYR A 1 162 ? 12.451 -8.092 -10.971 1.00 86.38 162 TYR A C 1
ATOM 1270 O O . TYR A 1 162 ? 11.512 -8.562 -10.340 1.00 86.38 162 TYR A O 1
ATOM 1278 N N . GLN A 1 163 ? 13.700 -8.539 -10.814 1.00 90.25 163 GLN A N 1
ATOM 1279 C CA . GLN A 1 163 ? 14.040 -9.664 -9.938 1.00 90.25 163 GLN A CA 1
ATOM 1280 C C . GLN A 1 163 ? 13.733 -9.378 -8.464 1.00 90.25 163 GLN A C 1
ATOM 1282 O O . GLN A 1 163 ? 13.413 -10.286 -7.698 1.00 90.25 163 GLN A O 1
ATOM 1287 N N . TRP A 1 164 ? 13.858 -8.126 -8.024 1.00 88.88 164 TRP A N 1
ATOM 1288 C CA . TRP A 1 164 ? 13.475 -7.738 -6.671 1.00 88.88 164 TRP A CA 1
ATOM 1289 C C . TRP A 1 164 ? 11.962 -7.839 -6.455 1.00 88.88 164 TRP A C 1
ATOM 1291 O O . TRP A 1 164 ? 11.549 -8.496 -5.501 1.00 88.88 164 TRP A O 1
ATOM 1301 N N . VAL A 1 165 ? 11.156 -7.281 -7.363 1.00 90.69 165 VAL A N 1
ATOM 1302 C CA . VAL A 1 165 ? 9.691 -7.404 -7.315 1.00 90.69 165 VAL A CA 1
ATOM 1303 C C . VAL A 1 165 ? 9.271 -8.874 -7.404 1.00 90.69 165 VAL A C 1
ATOM 1305 O O . VAL A 1 165 ? 8.524 -9.335 -6.549 1.00 90.69 165 VAL A O 1
ATOM 1308 N N . ASP A 1 166 ? 9.801 -9.634 -8.366 1.00 94.00 166 ASP A N 1
ATOM 1309 C CA . ASP A 1 166 ? 9.494 -11.058 -8.575 1.00 94.00 166 ASP A CA 1
ATOM 1310 C C . ASP A 1 166 ? 9.776 -11.908 -7.326 1.00 94.00 166 ASP A C 1
ATOM 1312 O O . ASP A 1 166 ? 8.939 -12.712 -6.917 1.00 94.00 166 ASP A O 1
ATOM 1316 N N . ARG A 1 167 ? 10.913 -11.689 -6.652 1.00 94.31 167 ARG A N 1
ATOM 1317 C CA . ARG A 1 167 ? 11.225 -12.388 -5.394 1.00 94.31 167 ARG A CA 1
ATOM 1318 C C . ARG A 1 167 ? 10.231 -12.070 -4.283 1.00 94.31 167 ARG A C 1
ATOM 1320 O O . ARG A 1 167 ? 9.862 -1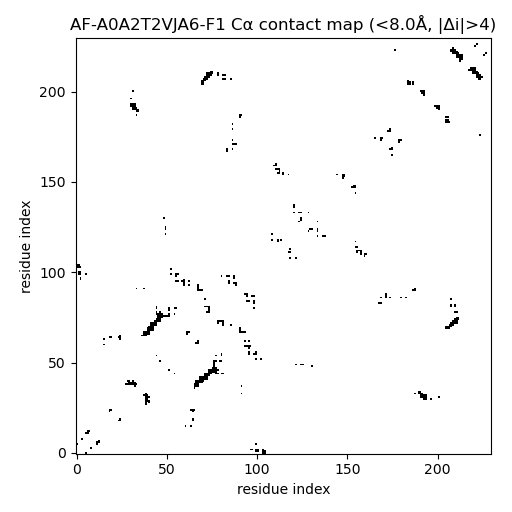2.978 -3.544 1.00 94.31 167 ARG A O 1
ATOM 1327 N N . ILE A 1 168 ? 9.811 -10.811 -4.153 1.00 92.62 168 ILE A N 1
ATOM 1328 C CA . ILE A 1 168 ? 8.818 -10.409 -3.148 1.00 92.62 168 ILE A CA 1
ATOM 1329 C C . ILE A 1 168 ? 7.462 -11.047 -3.459 1.00 92.62 168 ILE A C 1
ATOM 1331 O O . ILE A 1 168 ? 6.843 -11.611 -2.561 1.00 92.62 168 ILE A O 1
ATOM 1335 N N . LEU A 1 169 ? 7.021 -11.020 -4.720 1.00 95.00 169 LEU A N 1
ATOM 1336 C CA . LEU A 1 169 ? 5.765 -11.651 -5.133 1.00 95.00 169 LEU A CA 1
ATOM 1337 C C . LEU A 1 169 ? 5.775 -13.157 -4.831 1.00 95.00 169 LEU A C 1
ATOM 1339 O O . LEU A 1 169 ? 4.872 -13.651 -4.159 1.00 95.00 169 LEU A O 1
ATOM 1343 N N . LYS A 1 170 ? 6.847 -13.864 -5.210 1.00 95.44 170 LYS A N 1
ATOM 1344 C CA . LYS A 1 170 ? 7.012 -15.301 -4.934 1.00 95.44 170 LYS A CA 1
ATOM 1345 C C . LYS A 1 170 ? 7.082 -15.629 -3.447 1.00 95.44 170 LYS A C 1
ATOM 1347 O O . LYS A 1 170 ? 6.541 -16.645 -3.033 1.00 95.44 170 LYS A O 1
ATOM 1352 N N . LYS A 1 171 ? 7.710 -14.773 -2.633 1.00 94.25 171 LYS A N 1
ATOM 1353 C CA . LYS A 1 171 ? 7.734 -14.909 -1.163 1.00 94.25 171 LYS A CA 1
ATOM 1354 C C . LYS A 1 171 ? 6.327 -14.859 -0.550 1.00 94.25 171 LYS A C 1
ATOM 1356 O O . LYS A 1 171 ? 6.131 -15.388 0.538 1.00 94.25 171 LYS A O 1
ATOM 1361 N N . HIS A 1 172 ? 5.376 -14.228 -1.235 1.00 93.81 172 HIS A N 1
ATOM 1362 C CA . HIS A 1 172 ? 3.972 -14.135 -0.840 1.00 93.81 172 HIS A CA 1
ATOM 1363 C C . HIS A 1 172 ? 3.049 -15.000 -1.715 1.00 93.81 172 HIS A C 1
ATOM 1365 O O . HIS A 1 172 ? 1.860 -14.704 -1.819 1.00 93.81 172 HIS A O 1
ATOM 1371 N N . ASP A 1 173 ? 3.597 -16.052 -2.335 1.00 95.06 173 ASP A N 1
ATOM 1372 C CA . ASP A 1 173 ? 2.873 -17.042 -3.142 1.00 95.06 173 ASP A CA 1
ATOM 1373 C C . ASP A 1 173 ? 2.130 -16.462 -4.361 1.00 95.06 173 ASP A C 1
ATOM 1375 O O . ASP A 1 173 ? 1.153 -17.032 -4.841 1.00 95.06 173 ASP A O 1
ATOM 1379 N N . ILE A 1 174 ? 2.605 -15.334 -4.901 1.00 96.00 174 ILE A N 1
ATOM 1380 C CA . ILE A 1 174 ? 2.068 -14.717 -6.118 1.00 96.00 174 ILE A CA 1
ATOM 1381 C C . ILE A 1 174 ? 3.046 -14.945 -7.272 1.00 96.00 174 ILE A C 1
ATOM 1383 O O . ILE A 1 174 ? 4.106 -14.325 -7.328 1.00 96.00 174 ILE A O 1
ATOM 1387 N N . SER A 1 175 ? 2.692 -15.822 -8.214 1.00 95.19 175 SER A N 1
ATOM 1388 C CA . SER A 1 175 ? 3.458 -16.040 -9.456 1.00 95.19 175 SER A CA 1
ATOM 1389 C C . SER A 1 175 ? 2.679 -15.642 -10.709 1.00 95.19 175 SER A C 1
ATOM 1391 O O . SER A 1 175 ? 3.266 -15.401 -11.763 1.00 95.19 175 SER A O 1
ATOM 1393 N N . THR A 1 176 ? 1.355 -15.560 -10.605 1.00 93.88 176 THR A N 1
ATOM 1394 C CA . THR A 1 176 ? 0.444 -15.246 -11.703 1.00 93.88 176 THR A CA 1
ATOM 1395 C C . THR A 1 176 ? -0.599 -14.215 -11.276 1.00 93.88 176 THR A C 1
ATOM 1397 O O . THR A 1 176 ? -0.851 -13.994 -10.090 1.00 93.88 176 THR A O 1
ATOM 1400 N N . THR A 1 177 ? -1.269 -13.594 -12.249 1.00 92.56 177 THR A N 1
ATOM 1401 C CA . THR A 1 177 ? -2.443 -12.754 -11.962 1.00 92.56 177 THR A CA 1
ATOM 1402 C C . THR A 1 177 ? -3.601 -13.563 -11.377 1.00 92.56 177 THR A C 1
ATOM 1404 O O . THR A 1 177 ? -4.400 -13.010 -10.628 1.00 92.56 177 THR A O 1
ATOM 1407 N N . ALA A 1 178 ? -3.680 -14.867 -11.664 1.00 93.50 178 ALA A N 1
ATOM 1408 C CA . ALA A 1 178 ? -4.665 -15.748 -11.049 1.00 93.50 178 ALA A CA 1
ATOM 1409 C C . ALA A 1 178 ? -4.435 -15.874 -9.535 1.00 93.50 178 ALA A C 1
ATOM 1411 O O . ALA A 1 178 ? -5.395 -15.753 -8.780 1.00 93.50 178 ALA A O 1
ATOM 1412 N N . ASP A 1 179 ? -3.184 -16.023 -9.089 1.0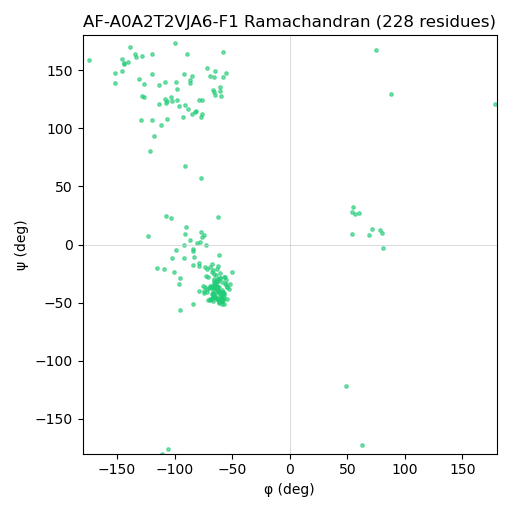0 94.69 179 ASP A N 1
ATOM 1413 C CA . ASP A 1 179 ? -2.844 -16.064 -7.657 1.00 94.69 179 ASP A CA 1
ATOM 1414 C C . ASP A 1 179 ? -3.236 -14.751 -6.965 1.00 94.69 179 ASP A C 1
ATOM 1416 O O . ASP A 1 179 ? -3.822 -14.748 -5.880 1.00 94.69 179 ASP A O 1
ATOM 1420 N N . LEU A 1 180 ? -2.988 -13.619 -7.636 1.00 93.19 180 LEU A N 1
ATOM 1421 C CA . LEU A 1 180 ? -3.377 -12.294 -7.154 1.00 93.19 180 LEU A CA 1
ATOM 1422 C C . LEU A 1 180 ? -4.897 -12.181 -6.973 1.00 93.19 180 LEU A C 1
ATOM 1424 O O . LEU A 1 180 ? -5.362 -11.753 -5.918 1.00 93.19 180 LEU A O 1
ATOM 1428 N N . PHE A 1 181 ? -5.677 -12.609 -7.969 1.00 93.06 181 PHE A N 1
ATOM 1429 C CA . PHE A 1 181 ? -7.138 -12.602 -7.886 1.00 93.06 181 PHE A CA 1
ATOM 1430 C C . PHE A 1 181 ? -7.668 -13.570 -6.827 1.00 93.06 181 PHE A C 1
ATOM 1432 O O . PHE A 1 181 ? -8.606 -13.234 -6.108 1.00 93.06 181 PHE A O 1
ATOM 1439 N N . GLN A 1 182 ? -7.047 -14.741 -6.669 1.00 93.25 182 GLN A N 1
ATOM 1440 C CA . GLN A 1 182 ? -7.401 -15.679 -5.603 1.00 93.25 182 GLN A CA 1
ATOM 1441 C C . GLN A 1 182 ? -7.152 -15.086 -4.216 1.00 93.25 182 GLN A C 1
ATOM 1443 O O . GLN A 1 182 ? -7.956 -15.300 -3.310 1.00 93.25 182 GLN A O 1
ATOM 1448 N N . LYS A 1 183 ? -6.067 -14.324 -4.040 1.00 91.94 183 LYS A N 1
ATOM 1449 C CA . LYS A 1 183 ? -5.808 -13.594 -2.796 1.00 91.94 183 LYS A CA 1
ATOM 1450 C C . LYS A 1 183 ? -6.861 -12.505 -2.561 1.00 91.94 183 LYS A C 1
ATOM 1452 O O . LYS A 1 183 ? -7.394 -12.415 -1.460 1.00 91.94 183 LYS A O 1
ATOM 1457 N N . GLN A 1 184 ? -7.202 -11.722 -3.586 1.00 91.25 184 GLN A N 1
ATOM 1458 C CA . GLN A 1 184 ? -8.205 -10.648 -3.498 1.00 91.25 184 GLN A CA 1
ATOM 1459 C C . GLN A 1 184 ? -9.628 -11.155 -3.229 1.00 91.25 184 GLN A C 1
ATOM 1461 O O . GLN A 1 184 ? -10.408 -10.467 -2.574 1.00 91.25 184 GLN A O 1
ATOM 1466 N N . ALA A 1 185 ? -9.958 -12.366 -3.684 1.00 90.62 185 ALA A N 1
ATOM 1467 C CA . ALA A 1 185 ? -11.249 -12.998 -3.427 1.00 90.62 185 ALA A CA 1
ATOM 1468 C C . ALA A 1 185 ? -11.449 -13.401 -1.952 1.00 90.62 185 ALA A C 1
ATOM 1470 O O . ALA A 1 185 ? -12.582 -13.601 -1.520 1.00 90.62 185 ALA A O 1
ATOM 1471 N N . LYS A 1 186 ? -10.369 -13.520 -1.168 1.00 89.94 186 LYS A N 1
ATOM 1472 C CA . LYS A 1 186 ? -10.403 -13.921 0.246 1.00 89.94 186 LYS A CA 1
ATOM 1473 C C . LYS A 1 186 ? -10.514 -12.703 1.163 1.00 89.94 186 LYS A C 1
ATOM 1475 O O . LYS A 1 186 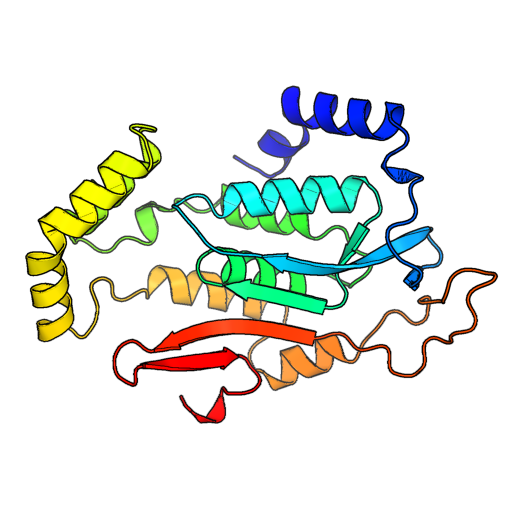? -9.580 -12.373 1.895 1.00 89.94 186 LYS A O 1
ATOM 1480 N N . LEU A 1 187 ? -11.655 -12.021 1.105 1.00 91.38 187 LEU A 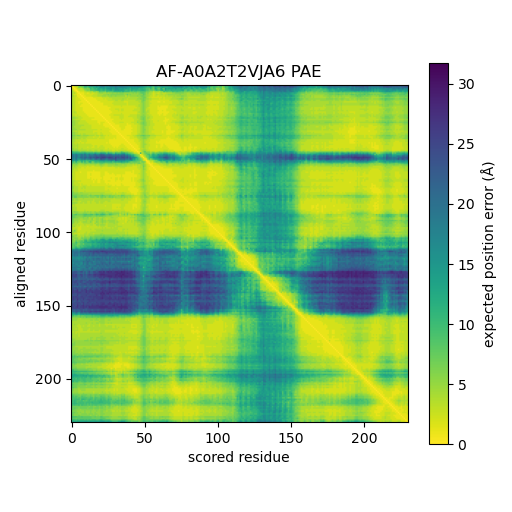N 1
ATOM 1481 C CA . LEU A 1 187 ? -11.959 -10.952 2.056 1.00 91.38 187 LEU A CA 1
ATOM 1482 C C . LEU A 1 187 ? -12.100 -11.509 3.483 1.00 91.38 187 LEU A C 1
ATOM 1484 O O . LEU A 1 187 ? -12.544 -12.648 3.642 1.00 91.38 187 LEU A O 1
ATOM 1488 N N . PRO A 1 188 ? -11.764 -10.730 4.528 1.00 90.75 188 PRO A N 1
ATOM 1489 C CA . PRO A 1 188 ? -12.034 -11.143 5.899 1.00 90.75 188 PRO A CA 1
ATOM 1490 C C . PRO A 1 188 ? -13.533 -11.364 6.119 1.00 90.75 188 PRO A C 1
ATOM 1492 O O . PRO A 1 188 ? -14.339 -10.469 5.877 1.00 90.75 188 PRO A O 1
ATOM 1495 N N . GLU A 1 189 ? -13.901 -12.531 6.644 1.00 91.06 189 GLU A N 1
ATOM 1496 C CA . GLU A 1 189 ? -15.295 -12.859 6.993 1.00 91.06 189 GLU A CA 1
ATOM 1497 C C . GLU A 1 189 ? -15.861 -11.937 8.082 1.00 91.06 189 GLU A C 1
ATOM 1499 O O . GLU A 1 189 ? -17.070 -11.819 8.255 1.00 91.06 189 GLU A O 1
ATOM 1504 N N . THR A 1 190 ? -14.974 -11.272 8.816 1.00 93.81 190 THR A N 1
ATOM 1505 C CA . THR A 1 190 ? -15.306 -10.357 9.901 1.00 93.81 190 THR A CA 1
ATOM 1506 C C . THR A 1 190 ? -15.628 -8.939 9.437 1.00 93.81 190 THR A C 1
ATOM 1508 O O . THR A 1 190 ? -15.992 -8.100 10.266 1.00 93.81 190 THR A O 1
ATOM 1511 N N . LEU A 1 191 ? -15.507 -8.654 8.132 1.00 95.50 191 LEU A N 1
ATOM 1512 C CA . LEU A 1 191 ? -15.931 -7.373 7.582 1.00 95.50 191 LEU A CA 1
ATOM 1513 C C . LEU A 1 191 ? -17.425 -7.166 7.824 1.00 95.50 191 LEU A C 1
ATOM 1515 O O . LEU A 1 191 ? -18.257 -8.040 7.583 1.00 95.50 191 LEU A O 1
ATOM 1519 N N . ARG A 1 192 ? -17.764 -5.961 8.262 1.00 95.88 192 ARG A N 1
ATOM 1520 C CA . ARG A 1 192 ? -19.133 -5.522 8.498 1.00 95.88 192 ARG A CA 1
ATOM 1521 C C . ARG A 1 192 ? -19.276 -4.049 8.163 1.00 95.88 192 ARG A C 1
ATOM 1523 O O . ARG A 1 192 ? -18.305 -3.295 8.144 1.00 95.88 192 ARG A O 1
ATOM 1530 N N . ILE A 1 193 ? -20.515 -3.644 7.937 1.00 96.75 193 ILE A N 1
ATOM 1531 C CA . ILE A 1 193 ? -20.864 -2.234 7.828 1.00 96.75 193 ILE A CA 1
ATOM 1532 C C . ILE A 1 193 ? -21.142 -1.690 9.235 1.00 96.75 193 ILE A C 1
ATOM 1534 O O . ILE A 1 193 ? -21.697 -2.391 10.088 1.00 96.75 193 ILE A O 1
ATOM 1538 N N . ARG A 1 194 ? -20.713 -0.455 9.495 1.00 94.81 194 ARG A N 1
ATOM 1539 C CA . ARG A 1 194 ? -20.978 0.275 10.736 1.00 94.81 194 ARG A CA 1
ATOM 1540 C C . ARG A 1 194 ? -22.481 0.346 11.020 1.00 94.81 194 ARG A C 1
ATOM 1542 O O . ARG A 1 194 ? -23.309 0.425 10.115 1.00 94.81 194 ARG A O 1
ATOM 1549 N N . GLU A 1 195 ? -22.828 0.346 12.303 1.00 91.62 195 GLU A N 1
ATOM 1550 C CA . GLU A 1 195 ? -24.212 0.509 12.745 1.00 91.62 195 GLU A CA 1
ATOM 1551 C C . GLU A 1 195 ? -24.809 1.827 12.227 1.00 91.62 195 GLU A C 1
ATOM 1553 O O . GLU A 1 195 ? -24.125 2.850 12.176 1.00 91.62 195 GLU A O 1
ATOM 1558 N N . ASN A 1 196 ? -26.102 1.803 11.892 1.00 89.88 196 ASN A N 1
ATOM 1559 C CA . ASN A 1 196 ? -26.875 2.932 11.351 1.00 89.88 196 ASN A CA 1
ATOM 1560 C C . ASN A 1 196 ? -26.545 3.347 9.905 1.00 89.88 196 ASN A C 1
ATOM 1562 O O . ASN A 1 196 ? -27.001 4.396 9.456 1.00 89.88 196 ASN A O 1
ATOM 1566 N N . VAL A 1 197 ? -25.810 2.523 9.154 1.00 92.12 197 VAL A N 1
ATOM 1567 C CA . VAL A 1 197 ? -25.634 2.689 7.705 1.00 92.12 197 VAL A CA 1
ATOM 1568 C C . VAL A 1 197 ? -26.528 1.682 6.978 1.00 92.12 197 VAL A C 1
ATOM 1570 O O . VAL A 1 197 ? -26.415 0.478 7.189 1.00 92.12 197 VAL A O 1
ATOM 1573 N N . GLU A 1 198 ? -27.414 2.158 6.098 1.00 89.81 198 GLU A N 1
ATOM 1574 C CA . GLU A 1 198 ? -28.336 1.319 5.310 1.00 89.81 198 GLU A CA 1
ATOM 1575 C C . GLU A 1 198 ? -27.627 0.627 4.128 1.00 89.81 198 GLU A C 1
ATOM 1577 O O . GLU A 1 198 ? -27.968 0.820 2.960 1.00 89.81 198 GLU A O 1
ATOM 1582 N N . ARG A 1 199 ? -26.583 -0.154 4.420 1.00 89.50 199 ARG A N 1
ATOM 1583 C CA . ARG A 1 199 ? -25.842 -0.981 3.457 1.00 89.50 199 ARG A CA 1
ATOM 1584 C C . ARG A 1 199 ? -25.405 -2.282 4.117 1.00 89.50 199 ARG A C 1
ATOM 1586 O O . ARG A 1 199 ? -25.241 -2.352 5.331 1.00 89.50 199 ARG A O 1
ATOM 1593 N N . ASN A 1 200 ? -25.195 -3.312 3.309 1.00 89.31 200 ASN A N 1
ATOM 1594 C CA . ASN A 1 200 ? -24.597 -4.569 3.740 1.00 89.31 200 ASN A CA 1
ATOM 1595 C C . ASN A 1 200 ? -23.201 -4.721 3.106 1.00 89.31 200 ASN A C 1
ATOM 1597 O O . ASN A 1 200 ? -22.725 -3.848 2.380 1.00 89.31 200 ASN A O 1
ATOM 1601 N N . VAL A 1 201 ? -22.533 -5.830 3.409 1.00 90.06 201 VAL A N 1
ATOM 1602 C CA . VAL A 1 201 ? -21.224 -6.170 2.827 1.00 90.06 201 VAL A CA 1
ATOM 1603 C C . VAL A 1 201 ? -21.329 -6.783 1.425 1.00 90.06 201 VAL A C 1
ATOM 1605 O O . VAL A 1 201 ? -20.320 -7.161 0.834 1.00 90.06 201 VAL A O 1
ATOM 1608 N N . GLU A 1 202 ? -22.539 -6.913 0.882 1.00 89.62 202 GLU A N 1
ATOM 1609 C CA . GLU A 1 202 ? -22.759 -7.490 -0.439 1.00 89.62 202 GLU A CA 1
ATOM 1610 C C . GLU A 1 202 ? -22.146 -6.583 -1.512 1.00 89.62 202 GLU A C 1
ATOM 1612 O O . GLU A 1 202 ? -22.319 -5.365 -1.510 1.00 89.62 202 GLU A O 1
ATOM 1617 N N . GLY A 1 203 ? -21.377 -7.176 -2.425 1.00 86.00 203 GLY A N 1
ATOM 1618 C CA . GLY A 1 203 ? -20.656 -6.432 -3.460 1.00 86.00 203 GLY A CA 1
ATOM 1619 C C . GLY A 1 203 ? -19.337 -5.801 -3.002 1.00 86.00 203 GLY A C 1
ATOM 1620 O O . GLY A 1 203 ? -18.615 -5.256 -3.848 1.00 86.00 203 GLY A O 1
ATOM 1621 N N . LEU A 1 204 ? -18.966 -5.912 -1.717 1.00 91.56 204 LEU A N 1
ATOM 1622 C CA . LEU A 1 204 ? -17.594 -5.626 -1.306 1.00 91.56 204 LEU A CA 1
ATOM 1623 C C . LEU A 1 204 ? -16.643 -6.578 -2.032 1.00 91.56 204 LEU A C 1
ATOM 1625 O O . LEU A 1 204 ? -16.845 -7.790 -2.090 1.00 91.56 204 LEU A O 1
ATOM 1629 N N . HIS A 1 205 ? -15.596 -6.000 -2.594 1.00 91.00 205 HIS A N 1
ATOM 1630 C CA . HIS A 1 205 ? -14.535 -6.707 -3.286 1.00 91.00 205 HIS A CA 1
ATOM 1631 C C . HIS A 1 205 ? -13.221 -5.992 -2.994 1.00 91.00 205 HIS A C 1
ATOM 1633 O O . HIS A 1 205 ? -13.213 -4.802 -2.676 1.00 91.00 205 HIS A O 1
ATOM 1639 N N . SER A 1 206 ? -12.116 -6.722 -3.102 1.00 93.69 206 SER A N 1
ATOM 1640 C CA . SER A 1 206 ? -10.792 -6.117 -3.160 1.00 93.69 206 SER A CA 1
ATOM 1641 C C . SER A 1 206 ? -10.340 -6.052 -4.608 1.00 93.69 206 SER A C 1
ATOM 1643 O O . SER A 1 206 ? -10.547 -6.990 -5.380 1.00 93.69 206 SER A O 1
ATOM 1645 N N . SER A 1 207 ? -9.706 -4.947 -4.971 1.00 93.44 207 SER A N 1
ATOM 1646 C CA . SER A 1 207 ? -9.140 -4.743 -6.294 1.00 93.44 207 SER A CA 1
ATOM 1647 C C . SER A 1 207 ? -7.800 -4.021 -6.223 1.00 93.44 207 SER A C 1
ATOM 1649 O O . SER A 1 207 ? -7.480 -3.319 -5.259 1.00 93.44 207 SER A O 1
ATOM 1651 N N . ILE A 1 208 ? -7.009 -4.204 -7.279 1.00 95.81 208 ILE A N 1
ATOM 1652 C CA . ILE A 1 208 ? -5.793 -3.438 -7.520 1.00 95.81 208 ILE A CA 1
ATOM 1653 C C . ILE A 1 208 ? -5.832 -2.831 -8.921 1.00 95.81 208 ILE A C 1
ATOM 1655 O O . ILE A 1 208 ? -6.205 -3.506 -9.880 1.00 95.81 208 ILE A O 1
ATOM 1659 N N . ALA A 1 209 ? -5.407 -1.576 -9.041 1.00 96.19 209 ALA A N 1
ATOM 1660 C CA . ALA A 1 209 ? -5.210 -0.901 -10.314 1.00 96.19 209 ALA A CA 1
ATOM 1661 C C . ALA A 1 209 ? -3.821 -0.253 -10.376 1.00 96.19 209 ALA A C 1
ATOM 1663 O O . ALA A 1 209 ? -3.556 0.777 -9.757 1.00 96.19 209 ALA A O 1
ATOM 1664 N N . ILE A 1 210 ? -2.922 -0.835 -11.163 1.00 94.88 210 ILE A N 1
ATOM 1665 C CA . ILE A 1 210 ? -1.642 -0.215 -11.506 1.00 94.88 210 ILE A CA 1
ATOM 1666 C C . ILE A 1 210 ? -1.831 0.544 -12.813 1.00 94.88 210 ILE A C 1
ATOM 1668 O O . ILE A 1 210 ? -2.002 -0.054 -13.876 1.00 94.88 210 ILE A O 1
ATOM 1672 N N . ILE A 1 211 ? -1.802 1.870 -12.729 1.00 93.25 211 ILE A N 1
ATOM 1673 C CA . ILE A 1 211 ? -2.027 2.749 -13.870 1.00 93.25 211 ILE A CA 1
ATOM 1674 C C . ILE A 1 211 ? -0.683 3.206 -14.430 1.00 93.25 211 ILE A C 1
ATOM 1676 O O . ILE A 1 211 ? 0.152 3.785 -13.731 1.00 93.25 211 ILE A O 1
ATOM 1680 N N . THR A 1 212 ? -0.484 2.962 -15.721 1.00 89.38 212 THR A N 1
ATOM 1681 C CA . THR A 1 212 ? 0.708 3.380 -16.459 1.00 89.38 212 THR A CA 1
ATOM 1682 C C . THR A 1 212 ? 0.334 3.914 -17.842 1.00 89.38 212 THR A C 1
ATOM 1684 O O . THR A 1 212 ? -0.819 3.829 -18.270 1.00 89.38 212 THR A O 1
ATOM 1687 N N . ALA A 1 213 ? 1.302 4.508 -18.532 1.00 86.50 213 ALA A N 1
ATOM 1688 C CA . ALA A 1 213 ? 1.147 4.992 -19.894 1.00 86.50 213 ALA A CA 1
ATOM 1689 C C . ALA A 1 213 ? 2.244 4.399 -20.775 1.00 86.50 213 ALA A C 1
ATOM 1691 O O . ALA A 1 213 ? 3.433 4.532 -20.480 1.00 86.50 213 ALA A O 1
ATOM 1692 N N . ASP A 1 214 ? 1.835 3.776 -21.872 1.00 82.50 214 ASP A N 1
ATOM 1693 C CA . ASP A 1 214 ? 2.749 3.353 -22.917 1.00 82.50 214 ASP A CA 1
ATOM 1694 C C . ASP A 1 214 ? 3.040 4.542 -23.829 1.00 82.50 214 ASP A C 1
ATOM 1696 O O . ASP A 1 214 ? 2.163 5.065 -24.514 1.00 82.50 214 ASP A O 1
ATOM 1700 N N . ILE A 1 215 ? 4.293 4.989 -23.818 1.00 77.38 215 ILE A N 1
ATOM 1701 C CA . ILE A 1 215 ? 4.736 6.163 -24.573 1.00 77.38 215 ILE A CA 1
ATOM 1702 C C . ILE A 1 215 ? 4.756 5.872 -26.081 1.00 77.38 215 ILE A C 1
ATOM 1704 O O . ILE A 1 215 ? 4.586 6.791 -26.882 1.00 77.38 215 ILE A O 1
ATOM 1708 N N . THR A 1 216 ? 4.954 4.613 -26.481 1.00 77.06 216 THR A N 1
ATOM 1709 C CA . THR A 1 216 ? 5.033 4.227 -27.895 1.00 77.06 216 THR A CA 1
ATOM 1710 C C . THR A 1 216 ? 3.658 4.232 -28.550 1.00 77.06 216 THR A C 1
ATOM 1712 O O . THR A 1 216 ? 3.507 4.751 -29.655 1.00 77.06 216 THR A O 1
ATOM 1715 N N . THR A 1 217 ? 2.648 3.729 -27.840 1.00 83.31 217 THR A N 1
ATOM 1716 C CA . THR A 1 217 ? 1.265 3.644 -28.327 1.00 83.31 217 THR A CA 1
ATOM 1717 C C . THR A 1 217 ? 0.376 4.779 -27.820 1.00 83.31 217 THR A C 1
ATOM 1719 O O . THR A 1 217 ? -0.785 4.864 -28.212 1.00 83.31 217 THR A O 1
ATOM 1722 N N . GLN A 1 218 ? 0.898 5.647 -26.946 1.00 87.00 218 GLN A N 1
ATOM 1723 C CA . GLN A 1 218 ? 0.164 6.724 -26.266 1.00 87.00 218 GLN A CA 1
ATOM 1724 C C . GLN A 1 218 ? -1.079 6.221 -25.514 1.00 87.00 218 GLN A C 1
ATOM 1726 O O . GLN A 1 218 ? -2.055 6.948 -25.328 1.00 87.00 218 GLN A O 1
ATOM 1731 N N . THR A 1 219 ? -1.048 4.961 -25.078 1.00 87.56 219 THR A N 1
ATOM 1732 C CA . THR A 1 219 ? -2.186 4.292 -24.450 1.00 87.56 219 THR A CA 1
ATOM 1733 C C . THR A 1 219 ? -2.052 4.325 -22.933 1.00 87.56 219 THR A C 1
ATOM 1735 O O . THR A 1 219 ? -1.003 4.004 -22.376 1.00 87.56 219 THR A O 1
ATOM 1738 N N . LYS A 1 220 ? -3.142 4.683 -22.245 1.00 92.44 220 LYS A N 1
ATOM 1739 C CA . LYS A 1 220 ? -3.276 4.464 -20.801 1.00 92.44 220 LYS A CA 1
ATOM 1740 C C . LYS A 1 220 ? -3.565 2.985 -20.557 1.00 92.44 220 LYS A C 1
ATOM 1742 O O . LYS A 1 220 ? -4.569 2.477 -21.049 1.00 92.44 220 LYS A O 1
ATOM 1747 N N . VAL A 1 221 ? -2.745 2.338 -19.741 1.00 93.31 221 VAL A N 1
ATOM 1748 C CA . VAL A 1 221 ? -2.864 0.920 -19.396 1.00 93.31 221 VAL A CA 1
ATOM 1749 C C . VAL A 1 221 ? -3.202 0.784 -17.913 1.00 93.31 221 VAL A C 1
ATOM 1751 O O . VAL A 1 221 ? -2.638 1.489 -17.075 1.00 93.31 221 VAL A O 1
ATOM 1754 N N . SER A 1 222 ? -4.129 -0.119 -17.595 1.00 95.00 222 SER A N 1
ATOM 1755 C CA . SER A 1 222 ? -4.530 -0.464 -16.228 1.00 95.00 222 SER A CA 1
ATOM 1756 C C . SER A 1 222 ? -4.261 -1.943 -15.968 1.00 95.00 222 SER A C 1
ATOM 1758 O O . SER A 1 222 ? -4.973 -2.798 -16.491 1.00 95.00 222 SER A O 1
ATOM 1760 N N . PHE A 1 223 ? -3.242 -2.271 -15.181 1.00 94.31 223 PHE A N 1
ATOM 1761 C CA . PHE A 1 223 ? -2.962 -3.652 -14.785 1.00 94.31 223 PHE A CA 1
ATOM 1762 C C . PHE A 1 223 ? -3.663 -4.008 -13.465 1.00 94.31 223 PHE A C 1
ATOM 1764 O O . PHE A 1 223 ? -3.764 -3.150 -12.588 1.00 94.31 223 PHE A O 1
ATOM 1771 N N . PRO A 1 224 ? -4.104 -5.268 -13.285 1.00 93.38 224 PRO A N 1
ATOM 1772 C CA . PRO A 1 224 ? -3.994 -6.393 -14.221 1.00 93.38 224 PRO A CA 1
ATOM 1773 C C . PRO A 1 224 ? -5.103 -6.449 -15.289 1.00 93.38 224 PRO A C 1
ATOM 1775 O O . PRO A 1 224 ? -5.015 -7.282 -16.182 1.00 93.38 224 PRO A O 1
ATOM 1778 N N . GLN A 1 225 ? -6.120 -5.580 -15.240 1.00 92.94 225 GLN A N 1
ATOM 1779 C CA . GLN A 1 225 ? -7.292 -5.618 -16.136 1.00 92.94 225 GLN A CA 1
ATOM 1780 C C . GLN A 1 225 ? -6.938 -5.643 -17.636 1.00 92.94 225 GLN A C 1
ATOM 1782 O O . GLN A 1 225 ? -7.602 -6.311 -18.422 1.00 92.94 225 GLN A O 1
ATOM 1787 N N . MET A 1 226 ? -5.910 -4.897 -18.031 1.00 93.88 226 MET A N 1
ATOM 1788 C CA . MET A 1 226 ? -5.441 -4.745 -19.409 1.00 93.88 226 MET A CA 1
ATOM 1789 C C . MET A 1 226 ? -4.169 -5.556 -19.687 1.00 93.88 226 MET A C 1
ATOM 1791 O O . MET A 1 226 ? -3.420 -5.223 -20.603 1.00 93.88 226 MET A O 1
ATOM 1795 N N . ASN A 1 227 ? -3.894 -6.605 -18.902 1.00 88.94 227 ASN A N 1
ATOM 1796 C CA . ASN A 1 227 ? -2.692 -7.418 -19.093 1.00 88.94 227 ASN A CA 1
ATOM 1797 C C . ASN A 1 227 ? -2.632 -8.093 -20.469 1.00 88.94 227 ASN A C 1
ATOM 1799 O O . ASN A 1 227 ? -1.546 -8.240 -20.993 1.00 88.94 227 ASN A O 1
ATOM 1803 N N . PHE A 1 228 ? -3.774 -8.405 -21.086 1.00 89.50 228 PHE A N 1
ATOM 1804 C CA . PHE A 1 228 ? -3.873 -9.010 -22.418 1.00 89.50 228 PHE A CA 1
ATOM 1805 C C . PHE A 1 228 ? -3.274 -8.163 -23.558 1.00 89.50 228 PHE A C 1
ATOM 1807 O O . PHE A 1 228 ? -3.205 -8.635 -24.691 1.00 89.50 228 PHE A O 1
ATOM 1814 N N . LEU A 1 229 ? -2.891 -6.911 -23.288 1.00 86.38 229 LEU A N 1
ATOM 1815 C CA . LEU A 1 229 ? -2.199 -6.042 -24.240 1.00 86.38 229 LEU A CA 1
ATOM 1816 C C . LEU A 1 229 ? -0.673 -6.282 -24.289 1.00 86.38 229 LEU A C 1
ATOM 1818 O O . LEU A 1 229 ? -0.032 -5.735 -25.186 1.00 86.38 229 LEU A O 1
ATOM 1822 N N . TYR A 1 230 ? -0.105 -7.058 -23.353 1.00 81.44 230 TYR A N 1
ATOM 1823 C CA . TYR A 1 230 ? 1.337 -7.302 -23.176 1.00 81.44 230 TYR A CA 1
ATOM 1824 C C . TYR A 1 230 ? 1.638 -8.780 -22.908 1.00 81.44 230 TYR A C 1
ATOM 1826 O O . TYR A 1 230 ? 2.746 -9.214 -23.292 1.00 81.44 230 TYR A O 1
#